Protein 1AQZ (pdb70)

Nearest PDB structures (foldseek):
  1aqz-assembly1_A  TM=1.007E+00  e=3.653E-31  Aspergillus restrictus
  1aqz-assembly2_B  TM=9.969E-01  e=8.880E-29  Aspergillus restrictus
  1jbt-assembly1_A  TM=9.864E-01  e=5.968E-27  Aspergillus restrictus
  1de3-assembly1_A  TM=9.381E-01  e=2.825E-20  Aspergillus giganteus
  1r4y-assembly1_A  TM=9.048E-01  e=8.987E-17  Aspergillus giganteus

Structure (mmCIF, N/CA/C/O backbone):
data_1AQZ
#
_entry.id   1AQZ
#
_cell.length_a   50.240
_cell.length_b   82.160
_cell.length_c   38.040
_cell.angle_alpha   90.00
_cell.angle_beta   100.50
_cell.angle_gamma   90.00
#
_symmetry.space_group_name_H-M   'P 1 21 1'
#
loop_
_entity.id
_entity.type
_entity.pdbx_description
1 polymer RESTRICTOCIN
2 non-polymer 'PHOSPHATE ION'
3 water water
#
loop_
_atom_site.group_PDB
_atom_site.id
_atom_site.type_symbol
_atom_site.label_atom_id
_atom_site.label_alt_id
_atom_site.label_comp_id
_atom_site.label_asym_id
_atom_site.label_entity_id
_atom_site.label_seq_id
_atom_site.pdbx_PDB_ins_code
_atom_site.Cartn_x
_atom_site.Cartn_y
_atom_site.Cartn_z
_atom_site.occupancy
_atom_site.B_iso_or_equiv
_atom_site.auth_seq_id
_atom_site.auth_comp_id
_atom_site.auth_asym_id
_atom_site.auth_atom_id
_atom_site.pdbx_PDB_model_num
ATOM 1 N N . ALA A 1 1 ? 22.172 58.954 16.186 1.00 24.39 1 ALA A N 1
ATOM 2 C CA . ALA A 1 1 ? 23.427 58.986 16.989 1.00 24.73 1 ALA A CA 1
ATOM 3 C C . ALA A 1 1 ? 23.915 60.418 16.973 1.00 25.23 1 ALA A C 1
ATOM 4 O O . ALA A 1 1 ? 24.002 61.050 15.921 1.00 27.36 1 ALA A O 1
ATOM 6 N N . THR A 1 2 ? 24.198 60.918 18.155 1.00 24.95 2 THR A N 1
ATOM 7 C CA . THR A 1 2 ? 24.699 62.244 18.316 1.00 23.05 2 THR A CA 1
ATOM 8 C C . THR A 1 2 ? 26.153 62.145 18.743 1.00 19.54 2 THR A C 1
ATOM 9 O O . THR A 1 2 ? 26.506 61.362 19.632 1.00 17.65 2 THR A O 1
ATOM 13 N N . TRP A 1 3 ? 26.997 62.887 18.036 1.00 16.55 3 TRP A N 1
ATOM 14 C CA . TRP A 1 3 ? 28.423 62.959 18.358 1.00 15.16 3 TRP A CA 1
ATOM 15 C C . TRP A 1 3 ? 28.714 64.269 19.079 1.00 15.03 3 TRP A C 1
ATOM 16 O O . TRP A 1 3 ? 28.113 65.277 18.775 1.00 11.02 3 TRP A O 1
ATOM 27 N N . THR A 1 4 ? 29.573 64.237 20.088 1.00 10.22 4 THR A N 1
ATOM 28 C CA . THR A 1 4 ? 29.913 65.444 20.811 1.00 14.05 4 THR A CA 1
ATOM 29 C C . THR A 1 4 ? 31.380 65.710 20.614 1.00 13.39 4 THR A C 1
ATOM 30 O O . THR A 1 4 ? 32.184 64.832 20.814 1.00 15.41 4 THR A O 1
ATOM 34 N N . CYS A 1 5 ? 31.713 66.938 20.260 1.00 13.95 5 CYS A N 1
ATOM 35 C CA . CYS A 1 5 ? 33.093 67.343 19.998 1.00 16.66 5 CYS A CA 1
ATOM 36 C C . CYS A 1 5 ? 33.371 68.474 20.940 1.00 17.55 5 CYS A C 1
ATOM 37 O O . CYS A 1 5 ? 32.443 69.205 21.310 1.00 20.01 5 CYS A O 1
ATOM 40 N N . ILE A 1 6 ? 34.622 68.642 21.333 1.00 17.28 6 ILE A N 1
ATOM 41 C CA . ILE A 1 6 ? 34.989 69.766 22.194 1.00 19.18 6 ILE A CA 1
ATOM 42 C C . ILE A 1 6 ? 36.020 70.542 21.389 1.00 18.19 6 ILE A C 1
ATOM 43 O O . ILE A 1 6 ? 36.948 69.962 20.853 1.00 19.05 6 ILE A O 1
ATOM 48 N N . ASN A 1 7 ? 35.834 71.838 21.245 1.00 16.98 7 ASN A N 1
ATOM 49 C CA . ASN A 1 7 ? 36.751 72.621 20.458 1.00 18.07 7 ASN A CA 1
ATOM 50 C C . ASN A 1 7 ? 37.020 73.900 21.231 1.00 20.58 7 ASN A C 1
ATOM 51 O O . ASN A 1 7 ? 36.089 74.531 21.752 1.00 16.02 7 ASN A O 1
ATOM 56 N N . GLN A 1 8 ? 38.288 74.304 21.256 1.00 24.15 8 GLN A N 1
ATOM 57 C CA . GLN A 1 8 ? 38.655 75.542 21.934 1.00 28.42 8 GLN A CA 1
ATOM 58 C C . GLN A 1 8 ? 38.574 76.673 20.972 1.00 31.16 8 GLN A C 1
ATOM 59 O O . GLN A 1 8 ? 39.035 76.550 19.835 1.00 29.24 8 GLN A O 1
ATOM 65 N N . GLN A 1 9 ? 38.037 77.788 21.433 1.00 36.13 9 GLN A N 1
ATOM 66 C CA . GLN A 1 9 ? 37.896 78.976 20.611 1.00 44.85 9 GLN A CA 1
ATOM 67 C C . GLN A 1 9 ? 38.397 80.229 21.344 1.00 51.38 9 GLN A C 1
ATOM 68 O O . GLN A 1 9 ? 38.521 80.224 22.574 1.00 51.01 9 GLN A O 1
ATOM 74 N N . LEU A 1 10 ? 38.764 81.260 20.587 1.00 59.96 10 LEU A N 1
ATOM 75 C CA . LEU A 1 10 ? 39.262 82.501 21.176 1.00 68.62 10 LEU A CA 1
ATOM 76 C C . LEU A 1 10 ? 38.119 83.367 21.697 1.00 70.97 10 LEU A C 1
ATOM 77 O O . LEU A 1 10 ? 38.288 83.951 22.785 1.00 74.26 10 LEU A O 1
ATOM 82 N N . GLU A 1 18 ? 38.859 79.238 25.137 1.00 43.87 18 GLU A N 1
ATOM 83 C CA . GLU A 1 18 ? 37.755 78.594 25.909 1.00 47.64 18 GLU A CA 1
ATOM 84 C C . GLU A 1 18 ? 37.129 77.386 25.223 1.00 45.09 18 GLU A C 1
ATOM 85 O O . GLU A 1 18 ? 36.863 77.421 24.022 1.00 43.94 18 GLU A O 1
ATOM 91 N N . ASP A 1 19 ? 36.885 76.333 26.000 1.00 43.02 19 ASP A N 1
ATOM 92 C CA . ASP A 1 19 ? 36.275 75.114 25.487 1.00 40.28 19 ASP A CA 1
ATOM 93 C C . ASP A 1 19 ? 34.803 75.217 25.098 1.00 38.45 19 ASP A C 1
ATOM 94 O O . ASP A 1 19 ? 33.948 75.608 25.901 1.00 37.89 19 ASP A O 1
ATOM 99 N N . LYS A 1 20 ? 34.522 74.797 23.873 1.00 32.97 20 LYS A N 1
ATOM 100 C CA . LYS A 1 20 ? 33.203 74.832 23.297 1.00 31.14 20 LYS A CA 1
ATOM 101 C C . LYS A 1 20 ? 32.712 73.393 23.028 1.00 27.13 20 LYS A C 1
ATOM 102 O O . LYS A 1 20 ? 33.469 72.563 22.537 1.00 27.70 20 LYS A O 1
ATOM 108 N N . ARG A 1 21 ? 31.480 73.073 23.409 1.00 23.94 21 ARG A N 1
ATOM 109 C CA . ARG A 1 21 ? 30.923 71.727 23.183 1.00 21.46 21 ARG A CA 1
ATOM 110 C C . ARG A 1 21 ? 30.014 71.755 21.959 1.00 19.62 21 ARG A C 1
ATOM 111 O O . ARG A 1 21 ? 29.070 72.523 21.923 1.00 16.97 21 ARG A O 1
ATOM 119 N N . LEU A 1 22 ? 30.237 70.863 21.001 1.00 15.45 22 LEU A N 1
ATOM 120 C CA . LEU A 1 22 ? 29.460 70.911 19.782 1.00 14.34 22 LEU A CA 1
ATOM 121 C C . LEU A 1 22 ? 28.865 69.545 19.509 1.00 14.64 22 LEU A C 1
ATOM 122 O O . LEU A 1 22 ? 29.534 68.549 19.727 1.00 17.40 22 LEU A O 1
ATOM 127 N N . LEU A 1 23 ? 27.580 69.522 19.147 1.00 14.16 23 LEU A N 1
ATOM 128 C CA . LEU A 1 23 ? 26.846 68.293 18.833 1.00 14.21 23 LEU A CA 1
ATOM 129 C C . LEU A 1 23 ? 26.515 68.191 17.361 1.00 14.98 23 LEU A C 1
ATOM 130 O O . LEU A 1 23 ? 25.982 69.139 16.753 1.00 15.20 23 LEU A O 1
ATOM 135 N N . TYR A 1 24 ? 26.683 66.96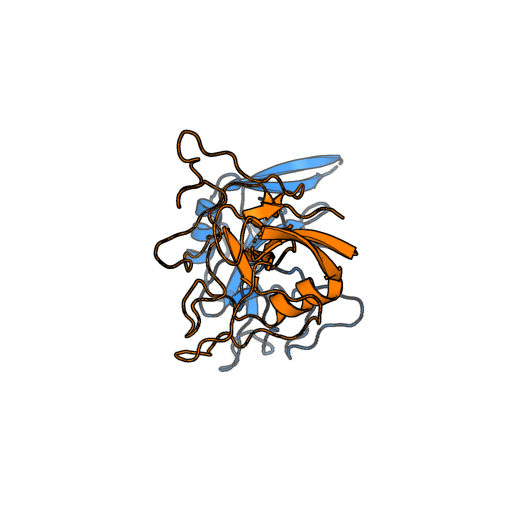7 16.860 1.00 14.91 24 TYR A N 1
ATOM 136 C CA . TYR A 1 24 ? 26.463 66.583 15.453 1.00 13.54 24 TYR A CA 1
ATOM 137 C C . TYR A 1 24 ? 25.613 65.352 15.343 1.00 14.53 24 TYR A C 1
ATOM 138 O O . TYR A 1 24 ? 25.739 64.406 16.133 1.00 15.37 24 TYR A O 1
ATOM 147 N N . SER A 1 25 ? 24.716 65.368 14.365 1.00 12.44 25 SER A N 1
ATOM 148 C CA . SER A 1 25 ? 23.846 64.240 14.081 1.00 12.74 25 SER A CA 1
ATOM 149 C C . SER A 1 25 ? 24.599 63.374 13.113 1.00 12.23 25 SER A C 1
ATOM 150 O O . SER A 1 25 ? 25.051 63.836 12.063 1.00 11.89 25 SER A O 1
ATOM 153 N N . GLN A 1 26 ? 24.664 62.086 13.409 1.00 13.07 26 GLN A N 1
ATOM 154 C CA . GLN A 1 26 ? 25.417 61.199 12.537 1.00 12.82 26 GLN A CA 1
ATOM 155 C C . GLN A 1 26 ? 24.797 61.113 11.156 1.00 12.78 26 GLN A C 1
ATOM 156 O O . GLN A 1 26 ? 25.509 61.118 10.148 1.00 14.05 26 GLN A O 1
ATOM 162 N N . ALA A 1 27 ? 23.471 61.153 11.091 1.00 12.39 27 ALA A N 1
ATOM 163 C CA . ALA A 1 27 ? 22.778 61.101 9.813 1.00 14.10 27 ALA A CA 1
ATOM 164 C C . ALA A 1 27 ? 23.085 62.293 8.887 1.00 11.24 27 ALA A C 1
ATOM 165 O O . ALA A 1 27 ? 23.232 62.122 7.671 1.00 13.24 27 ALA A O 1
ATOM 167 N N . LYS A 1 28 ? 23.170 63.496 9.451 1.00 12.18 28 LYS A N 1
ATOM 168 C CA . LYS A 1 28 ? 23.458 64.684 8.659 1.00 11.99 28 LYS A CA 1
ATOM 169 C C . LYS A 1 28 ? 24.883 64.621 8.064 1.00 11.99 28 LYS A C 1
ATOM 170 O O . LYS A 1 28 ? 25.145 64.986 6.894 1.00 12.59 28 LYS A O 1
ATOM 176 N N . ALA A 1 29 ? 25.820 64.178 8.888 1.00 10.38 29 ALA A N 1
ATOM 177 C CA . ALA A 1 29 ? 27.212 64.026 8.481 1.00 10.11 29 ALA A CA 1
ATOM 178 C C . ALA A 1 29 ? 27.345 62.929 7.407 1.00 9.08 29 ALA A C 1
ATOM 179 O O . ALA A 1 29 ? 28.053 63.091 6.434 1.00 9.99 29 ALA A O 1
ATOM 181 N N . GLU A 1 30 ? 26.659 61.816 7.551 1.00 13.25 30 GLU A N 1
ATOM 182 C CA . GLU A 1 30 ? 26.788 60.777 6.545 1.00 13.85 30 GLU A CA 1
ATOM 183 C C . GLU A 1 30 ? 26.260 61.302 5.249 1.00 15.30 30 GLU A C 1
ATOM 184 O O . GLU A 1 30 ? 26.796 61.016 4.187 1.00 12.91 30 GLU A O 1
ATOM 190 N N . SER A 1 31 ? 25.202 62.100 5.339 1.00 13.31 31 SER A N 1
ATOM 191 C CA . SER A 1 31 ? 24.602 62.713 4.148 1.00 13.48 31 SER A CA 1
ATOM 192 C C . SER A 1 31 ? 25.569 63.733 3.481 1.00 10.69 31 SER A C 1
ATOM 193 O O . SER A 1 31 ? 25.659 63.850 2.235 1.00 13.87 31 SER A O 1
ATOM 196 N N . ASN A 1 32 ? 26.317 64.477 4.282 1.00 9.64 32 ASN A N 1
ATOM 197 C CA . ASN A 1 32 ? 27.273 65.388 3.710 1.00 10.11 32 ASN A CA 1
ATOM 198 C C . ASN A 1 32 ? 28.361 64.629 2.856 1.00 11.73 32 ASN A C 1
ATOM 199 O O . ASN A 1 32 ? 28.718 65.054 1.752 1.00 10.30 32 ASN A O 1
ATOM 204 N N . SER A 1 33 ? 28.942 63.569 3.414 1.00 12.39 33 SER A N 1
ATOM 205 C CA . SER A 1 33 ? 29.976 62.835 2.696 1.00 16.29 33 SER A CA 1
ATOM 206 C C . SER A 1 33 ? 29.451 62.217 1.383 1.00 20.86 33 SER A C 1
ATOM 207 O O . SER A 1 33 ? 30.165 62.172 0.406 1.00 21.45 33 SER A O 1
ATOM 210 N N . HIS A 1 34 ? 28.198 61.782 1.365 1.00 26.52 34 HIS A N 1
ATOM 211 C CA . HIS A 1 34 ? 27.592 61.222 0.169 1.00 34.26 34 HIS A CA 1
ATOM 212 C C . HIS A 1 34 ? 27.432 62.283 -0.885 1.00 38.51 34 HIS A C 1
ATOM 213 O O . HIS A 1 34 ? 27.521 61.997 -2.073 1.00 40.61 34 HIS A O 1
ATOM 220 N N . HIS A 1 35 ? 27.179 63.510 -0.457 1.00 43.68 35 HIS A N 1
ATOM 221 C CA . HIS A 1 35 ? 27.002 64.585 -1.401 1.00 47.80 35 HIS A CA 1
ATOM 222 C C . HIS A 1 35 ? 28.343 65.153 -1.886 1.00 41.78 35 HIS A C 1
ATOM 223 O O . HIS A 1 35 ? 28.387 65.827 -2.925 1.00 35.87 35 HIS A O 1
ATOM 230 N N . ALA A 1 36 ? 29.422 64.850 -1.152 1.00 35.35 36 ALA A N 1
ATOM 231 C CA . ALA A 1 36 ? 30.782 65.319 -1.465 1.00 32.05 36 ALA A CA 1
ATOM 232 C C . ALA A 1 36 ? 31.425 64.616 -2.668 1.00 28.22 36 ALA A C 1
ATOM 233 O O . ALA A 1 36 ? 31.103 63.493 -2.956 1.00 26.07 36 ALA A O 1
ATOM 235 N N . PRO A 1 37 ? 32.212 65.329 -3.479 1.00 27.66 37 PRO A N 1
ATOM 236 C CA . PRO A 1 37 ? 32.825 64.592 -4.606 1.00 26.26 37 PRO A CA 1
ATOM 237 C C . PRO A 1 37 ? 33.957 63.632 -4.156 1.00 26.01 37 PRO A C 1
ATOM 238 O O . PRO A 1 37 ? 34.442 63.719 -3.017 1.00 25.71 37 PRO A O 1
ATOM 242 N N . LEU A 1 38 ? 34.256 62.605 -4.962 1.00 24.81 38 LEU A N 1
ATOM 243 C CA . LEU A 1 38 ? 35.322 61.651 -4.615 1.00 26.59 38 LEU A CA 1
ATOM 244 C C . LEU A 1 38 ? 36.579 62.201 -5.247 1.00 29.00 38 LEU A C 1
ATOM 245 O O . LEU A 1 38 ? 36.996 61.759 -6.329 1.00 33.96 38 LEU A O 1
ATOM 250 N N . SER A 1 39 ? 37.220 63.139 -4.577 1.00 27.10 39 SER A N 1
ATOM 251 C CA . SER A 1 39 ? 38.360 63.785 -5.171 1.00 24.72 39 SER A CA 1
ATOM 252 C C . SER A 1 39 ? 39.275 64.159 -4.070 1.00 22.13 39 SER A C 1
ATOM 253 O O . SER A 1 39 ? 38.838 64.444 -2.946 1.00 18.70 39 SER A O 1
ATOM 256 N N . ASP A 1 40 ? 40.559 64.092 -4.385 1.00 20.19 40 ASP A N 1
ATOM 257 C CA . ASP A 1 40 ? 41.545 64.483 -3.426 1.00 18.44 40 ASP A CA 1
ATOM 258 C C . ASP A 1 40 ? 41.980 65.912 -3.674 1.00 19.47 40 ASP A C 1
ATOM 259 O O . ASP A 1 40 ? 42.967 66.174 -4.369 1.00 20.82 40 ASP A O 1
ATOM 264 N N . GLY A 1 41 ? 41.203 66.829 -3.121 1.00 16.53 41 GLY A N 1
ATOM 265 C CA . GLY A 1 41 ? 41.497 68.223 -3.208 1.00 16.68 41 GLY A CA 1
ATOM 266 C C . GLY A 1 41 ? 41.510 68.883 -4.536 1.00 19.66 41 GLY A C 1
ATOM 267 O O . GLY A 1 41 ? 42.142 69.931 -4.634 1.00 25.03 41 GLY A O 1
ATOM 268 N N . LYS A 1 42 ? 40.817 68.374 -5.549 1.00 18.46 42 LYS A N 1
ATOM 269 C CA . LYS A 1 42 ? 40.873 69.078 -6.845 1.00 21.19 42 LYS A CA 1
ATOM 270 C C . LYS A 1 42 ? 39.577 69.903 -6.998 1.00 20.68 42 LYS A C 1
ATOM 271 O O . LYS A 1 42 ? 38.721 69.642 -7.873 1.00 23.21 42 LYS A O 1
ATOM 277 N N . THR A 1 43 ? 39.442 70.861 -6.078 1.00 20.14 43 THR A N 1
ATOM 278 C CA . THR A 1 43 ? 38.256 71.710 -5.922 1.00 17.52 43 THR A CA 1
ATOM 279 C C . THR A 1 43 ? 38.715 73.068 -5.452 1.00 17.96 43 THR A C 1
ATOM 280 O O . THR A 1 43 ? 39.844 73.229 -4.977 1.00 18.39 43 THR A O 1
ATOM 284 N N . GLY A 1 44 ? 37.812 74.039 -5.560 1.00 17.11 44 GLY A N 1
ATOM 285 C CA . GLY A 1 44 ? 38.132 75.392 -5.170 1.00 16.08 44 GLY A CA 1
ATOM 286 C C . GLY A 1 44 ? 38.553 75.597 -3.746 1.00 16.81 44 GLY A C 1
ATOM 287 O O . GLY A 1 44 ? 39.513 76.308 -3.526 1.00 17.29 44 GLY A O 1
ATOM 288 N N . SER A 1 45 ? 37.881 74.931 -2.811 1.00 14.38 45 SER A N 1
ATOM 289 C CA . SER A 1 45 ? 38.158 75.063 -1.394 1.00 14.10 45 SER A CA 1
ATOM 290 C C . SER A 1 45 ? 39.283 74.175 -0.841 1.00 14.75 45 SER A C 1
ATOM 291 O O . SER A 1 45 ? 39.716 74.366 0.298 1.00 18.60 45 SER A O 1
ATOM 294 N N . SER A 1 46 ? 39.699 73.174 -1.613 1.00 14.01 46 SER A N 1
ATOM 295 C CA . SER A 1 46 ? 40.697 72.166 -1.224 1.00 13.97 46 SER A CA 1
ATOM 296 C C . SER A 1 46 ? 40.038 70.977 -0.509 1.00 9.37 46 SER A C 1
ATOM 297 O O . SER A 1 46 ? 40.730 70.036 -0.087 1.00 9.61 46 SER A O 1
ATOM 300 N N . TYR A 1 47 ? 38.718 71.043 -0.303 1.00 6.57 47 TYR A N 1
ATOM 301 C CA . TYR A 1 47 ? 37.970 69.959 0.311 1.00 7.08 47 TYR A CA 1
ATOM 302 C C . TYR A 1 47 ? 37.115 69.244 -0.760 1.00 7.42 47 TYR A C 1
ATOM 303 O O . TYR A 1 47 ? 36.668 69.892 -1.709 1.00 10.38 47 TYR A O 1
ATOM 312 N N . PRO A 1 48 ? 36.943 67.899 -0.678 1.00 10.57 48 PRO A N 1
ATOM 313 C CA . PRO A 1 48 ? 37.529 67.054 0.372 1.00 10.02 48 PRO A CA 1
ATOM 314 C C . PRO A 1 48 ? 39.000 66.811 0.057 1.00 10.60 48 PRO A C 1
ATOM 315 O O . PRO A 1 48 ? 39.461 67.134 -1.046 1.00 13.12 48 PRO A O 1
ATOM 319 N N . HIS A 1 49 ? 39.742 66.308 1.030 1.00 11.14 49 HIS A N 1
ATOM 320 C CA . HIS A 1 49 ? 41.116 65.982 0.789 1.00 10.70 49 HIS A CA 1
ATOM 321 C C . HIS A 1 49 ? 41.533 64.819 1.678 1.00 8.22 49 HIS A C 1
ATOM 322 O O . HIS A 1 49 ? 40.848 64.443 2.638 1.00 6.97 49 HIS A O 1
ATOM 329 N N . TRP A 1 50 ? 42.627 64.186 1.264 1.00 10.13 50 TRP A N 1
A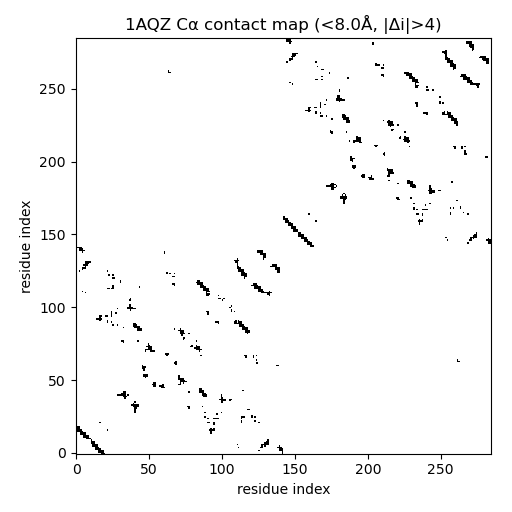TOM 330 C CA . TRP A 1 50 ? 43.216 63.085 1.990 1.00 9.75 50 TRP A CA 1
ATOM 331 C C . TRP A 1 50 ? 43.427 63.423 3.463 1.00 9.90 50 TRP A C 1
ATOM 332 O O . TRP A 1 50 ? 43.926 64.491 3.811 1.00 9.53 50 TRP A O 1
ATOM 343 N N . PHE A 1 51 ? 43.036 62.493 4.325 1.00 8.26 51 PHE A N 1
ATOM 344 C CA . PHE A 1 51 ? 43.207 62.623 5.759 1.00 7.19 51 PHE A CA 1
ATOM 345 C C . PHE A 1 51 ? 44.251 61.555 5.950 1.00 9.37 51 PHE A C 1
ATOM 346 O O . PHE A 1 51 ? 43.922 60.347 5.833 1.00 8.42 51 PHE A O 1
ATOM 354 N N . THR A 1 52 ? 45.492 61.967 6.286 1.00 8.24 52 THR A N 1
ATOM 355 C CA . THR A 1 52 ? 46.576 60.990 6.437 1.00 10.87 52 THR A CA 1
ATOM 356 C C . THR A 1 52 ? 46.488 60.010 7.580 1.00 11.39 52 THR A C 1
ATOM 357 O O . THR A 1 52 ? 46.962 58.894 7.424 1.00 10.84 52 THR A O 1
ATOM 361 N N . ASN A 1 53 ? 45.937 60.449 8.717 1.00 9.22 53 ASN A N 1
ATOM 362 C CA . ASN A 1 53 ? 45.776 59.653 9.926 1.00 12.94 53 ASN A CA 1
ATOM 363 C C . ASN A 1 53 ? 47.154 59.178 10.403 1.00 13.53 53 ASN A C 1
ATOM 364 O O . ASN A 1 53 ? 47.271 58.130 11.014 1.00 14.19 53 ASN A O 1
ATOM 369 N N . GLY A 1 54 ? 48.193 59.933 10.068 1.00 13.87 54 GLY A N 1
ATOM 370 C CA . GLY A 1 54 ? 49.531 59.573 10.479 1.00 13.82 54 GLY A CA 1
ATOM 371 C C . GLY A 1 54 ? 50.331 58.672 9.546 1.00 18.14 54 GLY A C 1
ATOM 372 O O . GLY A 1 54 ? 51.434 58.298 9.919 1.00 19.01 54 GLY A O 1
ATOM 373 N N . TYR A 1 55 ? 49.829 58.338 8.340 1.00 15.15 55 TYR A N 1
ATOM 374 C CA . TYR A 1 55 ? 50.560 57.465 7.430 1.00 12.63 55 TYR A CA 1
ATOM 375 C C . TYR A 1 55 ? 51.083 58.246 6.255 1.00 16.65 55 TYR A C 1
ATOM 376 O O . TYR A 1 55 ? 50.600 59.369 6.001 1.00 15.59 55 TYR A O 1
ATOM 385 N N . ASP A 1 56 ? 52.055 57.655 5.538 1.00 16.63 56 ASP A N 1
ATOM 386 C CA . ASP A 1 56 ? 52.523 58.217 4.262 1.00 13.96 56 ASP A CA 1
ATOM 387 C C . ASP A 1 56 ? 51.722 57.546 3.122 1.00 14.91 56 ASP A C 1
ATOM 388 O O . ASP A 1 56 ? 50.949 56.626 3.379 1.00 15.76 56 ASP A O 1
ATOM 393 N N . GLY A 1 57 ? 51.908 57.954 1.877 1.00 14.34 57 GLY A N 1
ATOM 394 C CA . GLY A 1 57 ? 51.161 57.390 0.757 1.00 14.61 57 GLY A CA 1
ATOM 395 C C . GLY A 1 57 ? 51.427 55.946 0.422 1.00 18.50 57 GLY A C 1
ATOM 396 O O . GLY A 1 57 ? 50.769 55.362 -0.407 1.00 18.91 57 GLY A O 1
ATOM 397 N N . ASN A 1 58 ? 52.415 55.368 1.074 1.00 21.42 58 ASN A N 1
ATOM 398 C CA . ASN A 1 58 ? 52.770 53.980 0.860 1.00 23.35 58 ASN A CA 1
ATOM 399 C C . ASN A 1 58 ? 52.229 53.112 1.971 1.00 22.00 58 ASN A C 1
ATOM 400 O O . ASN A 1 58 ? 52.537 51.931 2.015 1.00 24.62 58 ASN A O 1
ATOM 405 N N . GLY A 1 59 ? 51.504 53.681 2.920 1.00 19.45 59 GLY A N 1
ATOM 406 C CA . GLY A 1 59 ? 50.980 52.812 3.960 1.00 18.56 59 GLY A CA 1
ATOM 407 C C . GLY A 1 59 ? 51.850 52.578 5.179 1.00 18.05 59 GLY A C 1
ATOM 408 O O . GLY A 1 59 ? 51.520 51.751 6.016 1.00 18.65 59 GLY A O 1
ATOM 409 N N . LYS A 1 60 ? 52.926 53.324 5.294 1.00 17.44 60 LYS A N 1
ATOM 410 C CA . LYS A 1 60 ? 53.827 53.238 6.419 1.00 18.42 60 LYS A CA 1
ATOM 411 C C . LYS A 1 60 ? 53.460 54.306 7.432 1.00 17.93 60 LYS A C 1
ATOM 412 O O . LYS A 1 60 ? 53.236 55.463 7.071 1.00 17.77 60 LYS A O 1
ATOM 418 N N . LEU A 1 61 ? 53.374 53.901 8.689 1.00 15.80 61 LEU A N 1
ATOM 419 C CA . LEU A 1 61 ? 53.052 54.768 9.818 1.00 18.72 61 LEU A CA 1
ATOM 420 C C . LEU A 1 61 ? 54.278 55.677 10.061 1.00 19.94 61 LEU A C 1
ATOM 421 O O . LEU A 1 61 ? 55.385 55.193 10.098 1.00 22.24 61 LEU A O 1
ATOM 426 N N . ILE A 1 62 ? 54.099 56.993 10.109 1.00 17.45 62 ILE A N 1
ATOM 427 C CA . ILE A 1 62 ? 55.226 57.912 10.303 1.00 17.45 62 ILE A CA 1
ATOM 428 C C . ILE A 1 62 ? 55.628 57.764 11.760 1.00 15.57 62 ILE A C 1
ATOM 429 O O . ILE A 1 62 ? 54.773 57.587 12.611 1.00 15.72 62 ILE A O 1
ATOM 434 N N . LYS A 1 63 ? 56.929 57.817 12.050 1.00 16.84 63 LYS A N 1
ATOM 435 C CA . LYS A 1 63 ? 57.458 57.704 13.429 1.00 19.07 63 LYS A CA 1
ATOM 436 C C . LYS A 1 63 ? 56.987 58.807 14.360 1.00 17.03 63 LYS A C 1
ATOM 437 O O . LYS A 1 63 ? 57.150 59.980 14.036 1.00 18.47 63 LYS A O 1
ATOM 443 N N . GLY A 1 64 ? 56.439 58.419 15.515 1.00 14.89 64 GLY A N 1
ATOM 444 C CA . GLY A 1 64 ? 55.965 59.366 16.505 1.00 14.70 64 GLY A CA 1
ATOM 445 C C . GLY A 1 64 ? 54.487 59.701 16.362 1.00 15.21 64 GLY A C 1
ATOM 446 O O . GLY A 1 64 ? 53.870 60.293 17.270 1.00 19.36 64 GLY A O 1
ATOM 447 N N . ARG A 1 65 ? 53.896 59.329 15.233 1.00 15.57 65 ARG A N 1
ATOM 448 C CA . ARG A 1 65 ? 52.496 59.609 14.992 1.00 17.94 65 ARG A CA 1
ATOM 449 C C . ARG A 1 65 ? 51.607 58.463 15.420 1.00 21.96 65 ARG A C 1
ATOM 450 O O . ARG A 1 65 ? 51.998 57.285 15.364 1.00 20.40 65 ARG A O 1
ATOM 458 N N . THR A 1 66 ? 50.401 58.817 15.855 1.00 22.76 66 THR A N 1
ATOM 459 C CA . THR A 1 66 ? 49.428 57.824 16.342 1.00 25.43 66 THR A CA 1
ATOM 460 C C . THR A 1 66 ? 48.082 57.892 15.590 1.00 20.49 66 THR A C 1
ATOM 461 O O . THR A 1 66 ? 47.369 58.896 15.640 1.00 22.83 66 THR A O 1
ATOM 465 N N . PRO A 1 67 ? 47.749 56.825 14.863 1.00 17.13 67 PRO A N 1
ATOM 466 C CA . PRO A 1 67 ? 46.482 56.856 14.142 1.00 16.25 67 PRO A CA 1
ATOM 467 C C . PRO A 1 67 ? 45.236 56.821 15.055 1.00 17.78 67 PRO A C 1
ATOM 468 O O . PRO A 1 67 ? 45.243 56.281 16.192 1.00 17.21 67 PRO A O 1
ATOM 472 N N . ILE A 1 68 ? 44.169 57.426 14.556 1.00 18.52 68 ILE A N 1
ATOM 473 C CA . ILE A 1 68 ? 42.889 57.389 15.245 1.00 20.87 68 ILE A CA 1
ATOM 474 C C . ILE A 1 68 ? 42.324 56.021 14.877 1.00 21.05 68 ILE A C 1
ATOM 475 O O . ILE A 1 68 ? 42.405 55.604 13.732 1.00 17.68 68 ILE A O 1
ATOM 480 N N . LYS A 1 69 ? 41.800 55.300 15.849 1.00 23.23 69 LYS A N 1
ATOM 481 C CA . LYS A 1 69 ? 41.210 54.009 15.578 1.00 26.45 69 LYS A CA 1
ATOM 482 C C . LYS A 1 69 ? 39.695 54.247 15.459 1.00 22.72 69 LYS A C 1
ATOM 483 O O . LYS A 1 69 ? 39.101 54.785 16.374 1.00 23.55 69 LYS A O 1
ATOM 489 N N . PHE A 1 70 ? 39.088 53.869 14.336 1.00 20.13 70 PHE A N 1
ATOM 490 C CA . PHE A 1 70 ? 37.657 54.043 14.118 1.00 19.18 70 PHE A CA 1
ATOM 491 C C . PHE A 1 70 ? 36.831 52.825 14.487 1.00 20.34 70 PHE A C 1
ATOM 492 O O . PHE A 1 70 ? 35.714 52.975 14.922 1.00 22.81 70 PHE A O 1
ATOM 500 N N . GLY A 1 71 ? 37.375 51.627 14.346 1.00 21.72 71 GLY A N 1
ATOM 501 C CA . GLY A 1 71 ? 36.631 50.418 14.687 1.00 21.57 71 GLY A CA 1
ATOM 502 C C . GLY A 1 71 ? 35.957 49.764 13.497 1.00 22.67 71 GLY A C 1
ATOM 503 O O . GLY A 1 71 ? 35.069 48.932 13.669 1.00 25.24 71 GLY A O 1
ATOM 504 N N . LYS A 1 72 ? 36.307 50.208 12.294 1.00 21.39 72 LYS A N 1
ATOM 505 C CA . LYS A 1 72 ? 35.755 49.670 11.029 1.00 22.62 72 LYS A CA 1
ATOM 506 C C . LYS A 1 72 ? 36.970 49.272 10.226 1.00 23.50 72 LYS A C 1
ATOM 507 O O . LYS A 1 72 ? 37.886 50.075 10.053 1.00 21.52 72 LYS A O 1
ATOM 513 N N . ALA A 1 73 ? 37.020 48.020 9.795 1.00 25.22 73 ALA A N 1
ATOM 514 C CA . ALA A 1 73 ? 38.177 47.518 9.064 1.00 25.99 73 ALA A CA 1
ATOM 515 C C . ALA A 1 73 ? 38.473 48.387 7.846 1.00 25.80 73 ALA A C 1
ATOM 516 O O . ALA A 1 73 ? 39.630 48.605 7.514 1.00 25.45 73 ALA A O 1
ATOM 518 N N . ASP A 1 74 ? 37.417 48.901 7.222 1.00 24.19 74 ASP A N 1
ATOM 519 C CA . ASP A 1 74 ? 37.536 49.755 6.055 1.00 24.69 74 ASP A CA 1
ATOM 520 C C . ASP A 1 74 ? 38.279 51.035 6.345 1.00 22.74 74 ASP A C 1
ATOM 521 O O . ASP A 1 74 ? 38.994 51.533 5.476 1.00 23.70 74 ASP A O 1
ATOM 526 N N . CYS A 1 75 ? 38.136 51.540 7.576 1.00 20.05 75 CYS A N 1
ATOM 527 C CA . CYS A 1 75 ? 38.762 52.784 8.026 1.00 18.73 75 CYS A CA 1
ATOM 528 C C . CYS A 1 75 ? 40.125 52.627 8.672 1.00 18.02 75 CYS A C 1
ATOM 529 O O . CYS A 1 75 ? 40.946 53.530 8.621 1.00 18.95 75 CYS A O 1
ATOM 532 N N . ASP A 1 76 ? 40.356 51.493 9.300 1.00 17.59 76 ASP A N 1
ATOM 533 C CA . ASP A 1 76 ? 41.615 51.274 9.986 1.00 20.46 76 ASP A CA 1
ATOM 534 C C . ASP A 1 76 ? 42.771 50.672 9.168 1.00 20.38 76 ASP A C 1
ATOM 535 O O . ASP A 1 76 ? 43.901 50.610 9.611 1.00 21.77 76 ASP A O 1
ATOM 540 N N . ARG A 1 77 ? 42.494 50.318 7.939 1.00 19.26 77 ARG A N 1
ATOM 541 C CA . ARG A 1 77 ? 43.500 49.776 7.050 1.00 20.78 77 ARG A CA 1
ATOM 542 C C . ARG A 1 77 ? 44.475 50.873 6.610 1.00 17.65 77 ARG A C 1
ATOM 543 O O . ARG A 1 77 ? 44.053 51.991 6.334 1.00 18.89 77 ARG A O 1
ATOM 551 N N . PRO A 1 78 ? 45.788 50.580 6.539 1.00 18.49 78 PRO A N 1
ATOM 552 C CA . PRO A 1 78 ? 46.738 51.605 6.081 1.00 16.71 78 PRO A CA 1
ATOM 553 C C . PRO A 1 78 ? 46.398 51.981 4.641 1.00 14.39 78 PRO A C 1
ATOM 554 O O . PRO A 1 78 ? 46.042 51.148 3.839 1.00 16.63 78 PRO A O 1
ATOM 558 N N . PRO A 1 79 ? 46.592 53.246 4.272 1.00 13.61 79 PRO A N 1
ATOM 559 C CA . PRO A 1 79 ? 46.262 53.664 2.901 1.00 11.46 79 PRO A CA 1
ATOM 560 C C . PRO A 1 79 ? 47.265 53.419 1.798 1.00 11.22 79 PRO A C 1
ATOM 561 O O . PRO A 1 79 ? 48.422 53.114 2.046 1.00 14.04 79 PRO A O 1
ATOM 565 N N . LYS A 1 80 ? 46.815 53.640 0.580 1.00 11.45 80 LYS A N 1
ATOM 566 C CA . LYS A 1 80 ? 47.673 53.624 -0.608 1.00 16.32 80 LYS A CA 1
ATOM 567 C C . LYS A 1 80 ? 47.256 54.892 -1.306 1.00 16.75 80 LYS A C 1
ATOM 568 O O . LYS A 1 80 ? 46.134 55.002 -1.761 1.00 17.42 80 LYS A O 1
ATOM 574 N N . HIS A 1 81 ? 48.136 55.877 -1.312 1.00 18.93 81 HIS A N 1
ATOM 575 C CA . HIS A 1 81 ? 47.838 57.170 -1.888 1.00 20.71 81 HIS A CA 1
ATOM 576 C C . HIS A 1 81 ? 48.942 57.626 -2.819 1.00 23.77 81 HIS A C 1
ATOM 577 O O . HIS A 1 81 ? 50.039 57.959 -2.379 1.00 23.17 81 HIS A O 1
ATOM 584 N N . SER A 1 82 ? 48.636 57.626 -4.107 1.00 30.17 82 SER A N 1
ATOM 585 C CA . SER A 1 82 ? 49.557 58.097 -5.134 1.00 36.82 82 SER A CA 1
ATOM 586 C C . SER A 1 82 ? 49.520 59.626 -5.075 1.00 43.86 82 SER A C 1
ATOM 587 O O . SER A 1 82 ? 48.586 60.228 -4.532 1.00 43.48 82 SER A O 1
ATOM 590 N N . GLN A 1 83 ? 50.561 60.233 -5.615 1.00 51.57 83 GLN A N 1
ATOM 591 C CA . GLN A 1 83 ? 50.777 61.676 -5.637 1.00 57.79 83 GLN A CA 1
ATOM 592 C C . GLN A 1 83 ? 49.553 62.583 -5.833 1.00 54.79 83 GLN A C 1
ATOM 593 O O . GLN A 1 83 ? 49.469 63.669 -5.232 1.00 52.93 83 GLN A O 1
ATOM 599 N N . ASN A 1 84 ? 48.586 62.085 -6.598 1.00 49.97 84 ASN A N 1
ATOM 600 C CA . ASN A 1 84 ? 47.382 62.816 -6.976 1.00 45.95 84 ASN A CA 1
ATOM 601 C C . ASN A 1 84 ? 46.103 62.199 -6.445 1.00 39.81 84 ASN A C 1
ATOM 602 O O . ASN A 1 84 ? 45.021 62.644 -6.775 1.00 37.15 84 ASN A O 1
ATOM 607 N N . GLY A 1 85 ? 46.230 61.112 -5.700 1.00 34.60 85 GLY A N 1
ATOM 608 C CA . GLY A 1 85 ? 45.064 60.435 -5.158 1.00 28.82 85 GLY A CA 1
ATOM 609 C C . GLY A 1 85 ? 44.261 59.697 -6.210 1.00 25.80 85 GLY A C 1
ATOM 610 O O . GLY A 1 85 ? 43.125 59.344 -5.962 1.00 21.31 85 GLY A O 1
ATOM 611 N N . MET A 1 86 ? 44.874 59.443 -7.370 1.00 25.11 86 MET A N 1
ATOM 612 C CA . MET A 1 86 ? 44.213 58.765 -8.473 1.00 28.20 86 MET A CA 1
ATOM 613 C C . MET A 1 86 ? 44.910 57.525 -9.009 1.00 25.38 86 MET A C 1
ATOM 614 O O . MET A 1 86 ? 44.584 57.089 -10.086 1.00 27.46 86 MET A O 1
ATOM 619 N N . GLY A 1 87 ? 45.915 57.000 -8.339 1.00 25.65 87 GLY A N 1
ATOM 620 C CA . GLY A 1 87 ? 46.525 55.781 -8.867 1.00 23.36 87 GLY A CA 1
ATOM 621 C C . GLY A 1 87 ? 45.441 54.703 -8.948 1.00 24.44 87 GLY A C 1
ATOM 622 O O . GLY A 1 87 ? 44.458 54.722 -8.198 1.00 21.26 87 GLY A O 1
ATOM 623 N N . LYS A 1 88 ? 45.581 53.754 -9.862 1.00 24.10 88 LYS A N 1
ATOM 624 C CA . LYS A 1 88 ? 44.558 52.745 -10.000 1.00 23.43 88 LYS A CA 1
ATOM 625 C C . LYS A 1 88 ? 44.434 51.807 -8.770 1.00 21.55 88 LYS A C 1
ATOM 626 O O . LYS A 1 88 ? 43.412 51.155 -8.586 1.00 20.19 88 LYS A O 1
ATOM 632 N N . ASP A 1 89 ? 45.415 51.830 -7.880 1.00 19.90 89 ASP A N 1
ATOM 633 C CA . ASP A 1 89 ? 45.386 50.958 -6.711 1.00 20.20 89 ASP A CA 1
ATOM 634 C C . ASP A 1 89 ? 45.085 51.666 -5.388 1.00 18.83 89 ASP A C 1
ATOM 635 O O . ASP A 1 89 ? 45.016 51.052 -4.310 1.00 17.21 89 ASP A O 1
ATOM 640 N N . ASP A 1 90 ? 44.875 52.969 -5.486 1.00 17.40 90 ASP A N 1
ATOM 641 C CA . ASP A 1 90 ? 44.602 53.824 -4.333 1.00 16.20 90 ASP A CA 1
ATOM 642 C C . ASP A 1 90 ? 43.341 53.481 -3.508 1.00 14.35 90 ASP A C 1
ATOM 643 O O . ASP A 1 90 ? 42.327 53.081 -4.052 1.00 15.66 90 ASP A O 1
ATOM 648 N N . HIS A 1 91 ? 43.464 53.637 -2.194 1.00 14.41 91 HIS A N 1
ATOM 649 C CA . HIS A 1 91 ? 42.403 53.483 -1.202 1.00 12.31 91 HIS A CA 1
ATOM 650 C C . HIS A 1 91 ? 42.897 54.267 0.010 1.00 12.32 91 HIS A C 1
ATOM 651 O O . HIS A 1 91 ? 43.981 54.011 0.564 1.00 10.79 91 HIS A O 1
ATOM 658 N N . TYR A 1 92 ? 42.148 55.290 0.391 1.00 9.79 92 TYR A N 1
ATOM 659 C CA . TYR A 1 92 ? 42.582 56.130 1.506 1.00 10.46 92 TYR A CA 1
ATOM 660 C C . TYR A 1 92 ? 41.389 56.822 2.138 1.00 9.35 92 TYR A C 1
ATOM 661 O O . TYR A 1 92 ? 40.291 56.576 1.722 1.00 10.47 92 TYR A O 1
ATOM 670 N N . LEU A 1 93 ? 41.614 57.610 3.189 1.00 8.60 93 LEU A N 1
ATOM 671 C CA . LEU A 1 93 ? 40.550 58.353 3.874 1.00 7.60 93 LEU A CA 1
ATOM 672 C C . LEU A 1 93 ? 40.462 59.755 3.349 1.00 8.92 93 LEU A C 1
ATOM 673 O O . LEU A 1 93 ? 41.479 60.393 2.998 1.00 7.02 93 LEU A O 1
ATOM 678 N N . LEU A 1 94 ? 39.224 60.250 3.334 1.00 8.80 94 LEU A N 1
ATOM 679 C CA . LEU A 1 94 ? 38.925 61.610 2.954 1.00 8.03 94 LEU A CA 1
ATOM 680 C C . LEU A 1 94 ? 38.305 62.370 4.133 1.00 7.89 94 LEU A C 1
ATOM 681 O O . LEU A 1 94 ? 37.641 61.787 4.992 1.00 9.87 94 LEU A O 1
ATOM 686 N N . GLU A 1 95 ? 38.582 63.668 4.223 1.00 9.02 95 GLU A N 1
ATOM 687 C CA . GLU A 1 95 ? 37.951 64.461 5.281 1.00 7.23 95 GLU A CA 1
ATOM 688 C C . GLU A 1 95 ? 37.149 65.576 4.589 1.00 7.13 95 GLU A C 1
ATOM 689 O O . GLU A 1 95 ? 37.598 66.126 3.586 1.00 9.01 95 GLU A O 1
ATOM 695 N N . PHE A 1 96 ? 35.994 65.909 5.151 1.00 7.92 96 PHE A N 1
ATOM 696 C CA . PHE A 1 96 ? 35.131 66.949 4.610 1.00 5.02 96 PHE A CA 1
ATOM 697 C C . PHE A 1 96 ? 34.487 67.696 5.777 1.00 6.45 96 PHE A C 1
ATOM 698 O O . PHE A 1 96 ? 34.026 67.071 6.755 1.00 2.85 96 PHE A O 1
ATOM 706 N N . PRO A 1 97 ? 34.350 69.024 5.644 1.00 7.43 97 PRO A N 1
ATOM 707 C CA . PRO A 1 97 ? 33.751 69.805 6.728 1.00 7.85 97 PRO A CA 1
ATOM 708 C C . PRO A 1 97 ? 32.315 69.420 7.040 1.00 7.95 97 PRO A C 1
ATOM 709 O O . PRO A 1 97 ? 31.586 69.074 6.137 1.00 8.60 97 PRO A O 1
ATOM 713 N N . THR A 1 98 ? 31.951 69.374 8.313 1.00 9.10 98 THR A N 1
ATOM 714 C CA . THR A 1 98 ? 30.582 69.044 8.729 1.00 6.45 98 THR A CA 1
ATOM 715 C C . THR A 1 98 ? 30.222 70.019 9.879 1.00 8.89 98 THR A C 1
ATOM 716 O O . THR A 1 98 ? 31.114 70.510 10.578 1.00 11.86 98 THR A O 1
ATOM 720 N N . PHE A 1 99 ? 28.924 70.311 10.024 1.00 10.45 99 PHE A N 1
ATOM 721 C CA . PHE A 1 99 ? 28.418 71.336 10.969 1.00 7.74 99 PHE A CA 1
ATOM 722 C C . PHE A 1 99 ? 27.212 70.858 11.787 1.00 5.14 99 PHE A C 1
ATOM 723 O O . PHE A 1 99 ? 26.482 69.988 11.378 1.00 4.78 99 PHE A O 1
ATOM 731 N N . PRO A 1 100 ? 26.947 71.486 12.946 1.00 6.16 100 PRO A N 1
ATOM 732 C CA . PRO A 1 100 ? 25.805 71.098 13.785 1.00 9.11 100 PRO A CA 1
ATOM 733 C C . PRO A 1 100 ? 24.507 71.207 12.964 1.00 12.71 100 PRO A C 1
ATOM 734 O O . PRO A 1 100 ? 23.666 70.263 13.002 1.00 13.89 100 PRO A O 1
ATOM 738 N N . ASP A 1 101 ? 24.425 72.227 12.092 1.00 12.76 101 ASP A N 1
ATOM 739 C CA . ASP A 1 101 ? 23.228 72.367 11.263 1.00 11.51 101 ASP A CA 1
ATOM 740 C C . ASP A 1 101 ? 23.064 71.367 10.094 1.00 13.68 101 ASP A C 1
ATOM 741 O O . ASP A 1 101 ? 21.963 71.242 9.546 1.00 12.98 101 ASP A O 1
ATOM 746 N N . GLY A 1 102 ? 24.111 70.615 9.729 1.00 9.51 102 GLY A N 1
ATOM 747 C CA . GLY A 1 102 ? 23.942 69.666 8.632 1.00 8.58 102 GLY A CA 1
ATOM 748 C C . GLY A 1 102 ? 23.990 70.207 7.218 1.00 10.18 102 GLY A C 1
ATOM 749 O O . GLY A 1 102 ? 24.019 69.407 6.289 1.00 9.57 102 GLY A O 1
ATOM 750 N N . HIS A 1 103 ? 24.199 71.518 7.044 1.00 10.73 103 HIS A N 1
ATOM 751 C CA . HIS A 1 103 ? 24.288 72.073 5.699 1.00 11.03 103 HIS A CA 1
ATOM 752 C C . HIS A 1 103 ? 25.546 71.532 4.966 1.00 12.51 103 HIS A C 1
ATOM 753 O O . HIS A 1 103 ? 26.579 71.110 5.584 1.00 11.36 103 HIS A O 1
ATOM 760 N N . ASP A 1 104 ? 25.403 71.467 3.654 1.00 11.86 104 ASP A N 1
ATOM 761 C CA . ASP A 1 104 ? 26.467 70.979 2.782 1.00 14.76 104 ASP A CA 1
ATOM 762 C C . ASP A 1 104 ? 27.529 72.024 2.492 1.00 13.76 104 ASP A C 1
ATOM 763 O O . ASP A 1 104 ? 27.213 73.105 1.993 1.00 15.76 104 ASP A O 1
ATOM 768 N N . TYR A 1 105 ? 28.777 71.738 2.845 1.00 14.35 105 TYR A N 1
ATOM 769 C CA . TYR A 1 105 ? 29.876 72.665 2.604 1.00 9.75 105 TYR A CA 1
ATOM 770 C C . TYR A 1 105 ? 30.089 73.012 1.088 1.00 10.67 105 TYR A C 1
ATOM 771 O O . TYR A 1 105 ? 30.094 72.130 0.218 1.00 10.58 105 TYR A O 1
ATOM 780 N N . LYS A 1 106 ? 30.287 74.279 0.747 1.00 10.30 106 LYS A N 1
ATOM 781 C CA . LYS A 1 106 ? 30.475 74.660 -0.676 1.00 13.53 106 LYS A CA 1
ATOM 782 C C . LYS A 1 106 ? 31.917 74.358 -1.068 1.00 12.69 106 LYS A C 1
ATOM 783 O O . LYS A 1 106 ? 32.799 75.229 -0.951 1.00 15.74 106 LYS A O 1
ATOM 789 N N . PHE A 1 107 ? 32.167 73.132 -1.528 1.00 16.02 107 PHE A N 1
ATOM 790 C CA . PHE A 1 107 ? 33.518 72.672 -1.836 1.00 13.29 107 PHE A CA 1
ATOM 791 C C . PHE A 1 107 ? 34.210 73.375 -2.941 1.00 13.78 107 PHE A C 1
ATOM 792 O O . PHE A 1 107 ? 35.399 73.277 -3.019 1.00 16.81 107 PHE A O 1
ATOM 800 N N . ASP A 1 108 ? 33.493 74.069 -3.821 1.00 14.81 108 ASP A N 1
ATOM 801 C CA . ASP A 1 108 ? 34.176 74.804 -4.892 1.00 16.44 108 ASP A CA 1
ATOM 802 C C . ASP A 1 108 ? 34.315 76.290 -4.568 1.00 17.78 108 ASP A C 1
ATOM 803 O O . ASP A 1 108 ? 34.828 77.062 -5.392 1.00 19.59 108 ASP A O 1
ATOM 808 N N . SER A 1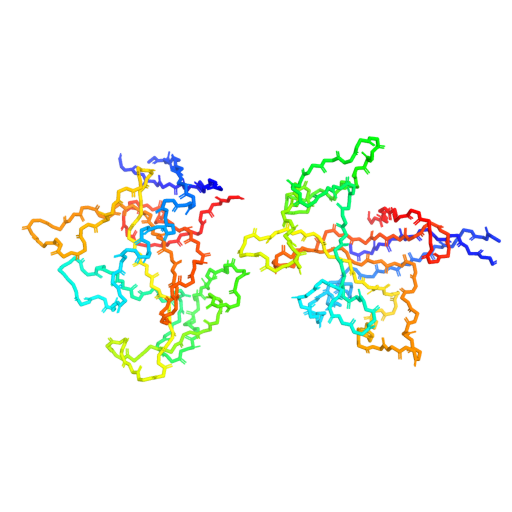 109 ? 33.921 76.685 -3.356 1.00 19.83 109 SER A N 1
ATOM 809 C CA . SER A 1 109 ? 34.022 78.068 -2.934 1.00 21.66 109 SER A CA 1
ATOM 810 C C . SER A 1 109 ? 35.498 78.507 -2.882 1.00 26.05 109 SER A C 1
ATOM 811 O O . SER A 1 109 ? 36.372 77.824 -2.313 1.00 22.64 109 SER A O 1
ATOM 814 N N . LYS A 1 110 ? 35.790 79.622 -3.533 1.00 30.98 110 LYS A N 1
ATOM 815 C CA . LYS A 1 110 ? 37.134 80.177 -3.572 1.00 35.71 110 LYS A CA 1
ATOM 816 C C . LYS A 1 110 ? 36.891 81.667 -3.499 1.00 37.48 110 LYS A C 1
ATOM 817 O O . LYS A 1 110 ? 35.963 82.177 -4.109 1.00 38.19 110 LYS A O 1
ATOM 823 N N . LYS A 1 111 ? 37.725 82.362 -2.751 1.00 40.88 111 LYS A N 1
ATOM 824 C CA . LYS A 1 111 ? 37.546 83.808 -2.522 1.00 45.36 111 LYS A CA 1
ATOM 825 C C . LYS A 1 111 ? 36.126 84.408 -2.698 1.00 42.68 111 LYS A C 1
ATOM 826 O O . LYS A 1 111 ? 35.703 84.783 -3.804 1.00 45.13 111 LYS A O 1
ATOM 832 N N . PRO A 1 112 ? 35.338 84.373 -1.602 1.00 38.25 112 PRO A N 1
ATOM 833 C CA . PRO A 1 112 ? 35.891 83.775 -0.375 1.00 31.83 112 PRO A CA 1
ATOM 834 C C . PRO A 1 112 ? 35.584 82.249 -0.239 1.00 24.43 112 PRO A C 1
ATOM 835 O O . PRO A 1 112 ? 34.568 81.751 -0.761 1.00 23.99 112 PRO A O 1
ATOM 839 N N . LYS A 1 113 ? 36.532 81.526 0.355 1.00 20.39 113 LYS A N 1
ATOM 840 C CA . LYS A 1 113 ? 36.386 80.114 0.647 1.00 20.74 113 LYS A CA 1
ATOM 841 C C . LYS A 1 113 ? 35.460 80.046 1.910 1.00 17.62 113 LYS A C 1
ATOM 842 O O . LYS A 1 113 ? 35.563 80.912 2.814 1.00 14.11 113 LYS A O 1
ATOM 848 N N . GLU A 1 114 ? 34.437 79.175 1.877 1.00 13.52 114 GLU A N 1
ATOM 849 C CA . GLU A 1 114 ? 33.526 79.062 3.007 1.00 10.72 114 GLU A CA 1
ATOM 850 C C . GLU A 1 114 ? 34.319 78.593 4.198 1.00 10.12 114 GLU A C 1
ATOM 851 O O . GLU A 1 114 ? 35.218 77.749 4.088 1.00 10.80 114 GLU A O 1
ATOM 857 N N . ASN A 1 115 ? 34.006 79.166 5.350 1.00 7.74 115 ASN A N 1
ATOM 858 C CA . ASN A 1 115 ? 34.703 78.787 6.585 1.00 9.16 115 ASN A CA 1
ATOM 859 C C . ASN A 1 115 ? 34.374 77.306 6.861 1.00 9.34 115 ASN A C 1
ATOM 860 O O . ASN A 1 115 ? 33.222 76.959 7.073 1.00 6.83 115 ASN A O 1
ATOM 865 N N . PRO A 1 116 ? 35.396 76.431 6.922 1.00 11.45 116 PRO A N 1
ATOM 866 C CA . PRO A 1 116 ? 35.136 75.000 7.182 1.00 11.51 116 PRO A CA 1
ATOM 867 C C . PRO A 1 116 ? 34.841 74.621 8.647 1.00 11.66 116 PRO A C 1
ATOM 868 O O . PRO A 1 116 ? 34.415 73.511 8.898 1.00 12.68 116 PRO A O 1
ATOM 872 N N . GLY A 1 117 ? 35.105 75.519 9.593 1.00 11.58 117 GLY A N 1
ATOM 873 C CA . GLY A 1 117 ? 34.880 75.236 10.989 1.00 10.70 117 GLY A CA 1
ATOM 874 C C . GLY A 1 117 ? 35.883 74.216 11.527 1.00 10.86 117 GLY A C 1
ATOM 875 O O . GLY A 1 117 ? 36.810 73.839 10.832 1.00 12.09 117 GLY A O 1
ATOM 876 N N . PRO A 1 118 ? 35.633 73.639 12.708 1.00 7.70 118 PRO A N 1
ATOM 877 C CA . PRO A 1 118 ? 36.562 72.674 13.280 1.00 8.22 118 PRO A CA 1
ATOM 878 C C . PRO A 1 118 ? 36.295 71.199 13.053 1.00 7.52 118 PRO A C 1
ATOM 879 O O . PRO A 1 118 ? 37.222 70.407 13.191 1.00 9.37 118 PRO A O 1
ATOM 883 N N . ALA A 1 119 ? 35.083 70.840 12.621 1.00 10.25 119 ALA A N 1
ATOM 884 C CA . ALA A 1 119 ? 34.724 69.459 12.495 1.00 7.92 119 ALA A CA 1
ATOM 885 C C . ALA A 1 119 ? 34.737 68.865 11.082 1.00 5.15 119 ALA A C 1
ATOM 886 O O . ALA A 1 119 ? 34.477 69.558 10.079 1.00 2.63 119 ALA A O 1
ATOM 888 N N . ARG A 1 120 ? 35.120 67.602 10.990 1.00 5.92 120 ARG A N 1
ATOM 889 C CA . ARG A 1 120 ? 35.166 66.877 9.701 1.00 5.45 120 ARG A CA 1
ATOM 890 C C . ARG A 1 120 ? 34.539 65.499 9.786 1.00 7.62 120 ARG A C 1
ATOM 891 O O . ARG A 1 120 ? 34.618 64.820 10.818 1.00 10.36 120 ARG A O 1
ATOM 899 N N . VAL A 1 121 ? 33.822 65.119 8.726 1.00 6.91 121 VAL A N 1
ATOM 900 C CA . VAL A 1 121 ? 33.316 63.747 8.614 1.00 10.59 121 VAL A CA 1
ATOM 901 C C . VAL A 1 121 ? 34.479 62.989 7.818 1.00 10.45 121 VAL A C 1
ATOM 902 O O . VAL A 1 121 ? 35.041 63.502 6.818 1.00 8.74 121 VAL A O 1
ATOM 906 N N . ILE A 1 122 ? 34.882 61.833 8.335 1.00 8.18 122 ILE A N 1
ATOM 907 C CA . ILE A 1 122 ? 35.889 61.028 7.705 1.00 8.27 122 ILE A CA 1
ATOM 908 C C . ILE A 1 122 ? 35.201 59.845 7.030 1.00 8.40 122 ILE A C 1
ATOM 909 O O . ILE A 1 122 ? 34.371 59.176 7.639 1.00 8.26 122 ILE A O 1
ATOM 914 N N . TYR A 1 123 ? 35.548 59.577 5.781 1.00 9.41 123 TYR A N 1
ATOM 915 C CA . TYR A 1 123 ? 34.952 58.471 5.032 1.00 10.31 123 TYR A CA 1
ATOM 916 C C . TYR A 1 123 ? 35.978 57.925 4.018 1.00 9.60 123 TYR A C 1
ATOM 917 O O . TYR A 1 123 ? 37.031 58.557 3.730 1.00 11.69 123 TYR A O 1
ATOM 926 N N . THR A 1 124 ? 35.680 56.768 3.443 1.00 11.60 124 THR A N 1
ATOM 927 C CA . THR A 1 124 ? 36.651 56.142 2.524 1.00 10.21 124 THR A CA 1
ATOM 928 C C . THR A 1 124 ? 36.642 56.518 1.028 1.00 9.27 124 THR A C 1
ATOM 929 O O . THR A 1 124 ? 35.635 56.951 0.511 1.00 12.55 124 THR A O 1
ATOM 933 N N . TYR A 1 125 ? 37.787 56.366 0.360 1.00 8.90 125 TYR A N 1
ATOM 934 C CA . TYR A 1 125 ? 37.892 56.500 -1.081 1.00 9.78 125 TYR A CA 1
ATOM 935 C C . TYR A 1 125 ? 38.330 55.043 -1.335 1.00 11.63 125 TYR A C 1
ATOM 936 O O . TYR A 1 125 ? 39.325 54.603 -0.806 1.00 10.10 125 TYR A O 1
ATOM 945 N N . PRO A 1 126 ? 37.752 54.362 -2.321 1.00 12.59 126 PRO A N 1
ATOM 946 C CA . PRO A 1 126 ? 36.722 54.926 -3.202 1.00 12.40 126 PRO A CA 1
ATOM 947 C C . PRO A 1 126 ? 35.247 54.656 -2.833 1.00 13.10 126 PRO A C 1
ATOM 948 O O . PRO A 1 126 ? 34.370 55.233 -3.488 1.00 15.71 126 PRO A O 1
ATOM 952 N N . ASN A 1 127 ? 34.957 53.926 -1.752 1.00 12.88 127 ASN A N 1
ATOM 953 C CA . ASN A 1 127 ? 33.563 53.519 -1.487 1.00 13.83 127 ASN A CA 1
ATOM 954 C C . ASN A 1 127 ? 32.687 54.353 -0.580 1.00 15.65 127 ASN A C 1
ATOM 955 O O . ASN A 1 127 ? 31.505 54.040 -0.391 1.00 16.40 127 ASN A O 1
ATOM 960 N N . LYS A 1 128 ? 33.242 55.417 -0.025 1.00 16.55 128 LYS A N 1
ATOM 961 C CA . LYS A 1 128 ? 32.500 56.298 0.875 1.00 15.99 128 LYS A CA 1
ATOM 962 C C . LYS A 1 128 ? 31.887 55.683 2.102 1.00 16.41 128 LYS A C 1
ATOM 963 O O . LYS A 1 128 ? 30.794 56.062 2.537 1.00 15.02 128 LYS A O 1
ATOM 969 N N . VAL A 1 129 ? 32.626 54.776 2.713 1.00 17.45 129 VAL A N 1
ATOM 970 C CA . VAL A 1 129 ? 32.188 54.164 3.972 1.00 18.04 129 VAL A CA 1
ATOM 971 C C . VAL A 1 129 ? 32.429 55.246 5.095 1.00 18.30 129 VAL A C 1
ATOM 972 O O . VAL A 1 129 ? 33.507 55.902 5.129 1.00 15.45 129 VAL A O 1
ATOM 976 N N . PHE A 1 130 ? 31.421 55.439 5.959 1.00 15.45 130 PHE A N 1
ATOM 977 C CA . PHE A 1 130 ? 31.486 56.379 7.081 1.00 13.98 130 PHE A CA 1
ATOM 978 C C . PHE A 1 130 ? 32.404 55.869 8.166 1.00 13.68 130 PHE A C 1
ATOM 979 O O . PHE A 1 130 ? 32.150 54.791 8.698 1.00 14.69 130 PHE A O 1
ATOM 987 N N . CYS A 1 131 ? 33.415 56.654 8.534 1.00 10.93 131 CYS A N 1
ATOM 988 C CA . CYS A 1 131 ? 34.353 56.259 9.562 1.00 8.79 131 CYS A CA 1
ATOM 989 C C . CYS A 1 131 ? 34.037 56.893 10.889 1.00 10.14 131 CYS A C 1
ATOM 990 O O . CYS A 1 131 ? 34.032 56.177 11.882 1.00 11.40 131 CYS A O 1
ATOM 993 N N . GLY A 1 132 ? 33.813 58.216 10.919 1.00 9.52 132 GLY A N 1
ATOM 994 C CA . GLY A 1 132 ? 33.482 58.924 12.159 1.00 8.97 132 GLY A CA 1
ATOM 995 C C . GLY A 1 132 ? 33.534 60.426 11.984 1.00 8.34 132 GLY A C 1
ATOM 996 O O . GLY A 1 132 ? 33.815 60.897 10.875 1.00 9.04 132 GLY A O 1
ATOM 997 N N . ILE A 1 133 ? 33.276 61.175 13.050 1.00 8.21 133 ILE A N 1
ATOM 998 C CA . ILE A 1 133 ? 33.373 62.655 13.065 1.00 8.90 133 ILE A CA 1
ATOM 999 C C . ILE A 1 133 ? 34.561 63.037 13.983 1.00 8.57 133 ILE A C 1
ATOM 1000 O O . ILE A 1 133 ? 34.745 62.448 15.073 1.00 11.97 133 ILE A O 1
ATOM 1005 N N . VAL A 1 134 ? 35.442 63.905 13.514 1.00 7.17 134 VAL A N 1
ATOM 1006 C CA . VAL A 1 134 ? 36.637 64.286 14.313 1.00 8.39 134 VAL A CA 1
ATOM 1007 C C . VAL A 1 134 ? 36.611 65.786 14.343 1.00 7.50 134 VAL A C 1
ATOM 1008 O O . VAL A 1 134 ? 35.870 66.429 13.567 1.00 7.27 134 VAL A O 1
ATOM 1012 N N . ALA A 1 135 ? 37.366 66.384 15.257 1.00 7.04 135 ALA A N 1
ATOM 1013 C CA . ALA A 1 135 ? 37.365 67.851 15.294 1.00 8.18 135 ALA A CA 1
ATOM 1014 C C . ALA A 1 135 ? 38.707 68.318 15.732 1.00 9.44 135 ALA A C 1
ATOM 1015 O O . ALA A 1 135 ? 39.412 67.636 16.495 1.00 9.85 135 ALA A O 1
ATOM 1017 N N . HIS A 1 136 ? 39.085 69.471 15.192 1.00 10.52 136 HIS A N 1
ATOM 1018 C CA . HIS A 1 136 ? 40.321 70.169 15.554 1.00 10.68 136 HIS A CA 1
ATOM 1019 C C . HIS A 1 136 ? 40.278 70.558 17.054 1.00 13.22 136 HIS A C 1
ATOM 1020 O O . HIS A 1 136 ? 39.217 70.925 17.597 1.00 10.09 136 HIS A O 1
ATOM 1027 N N . GLN A 1 137 ? 41.387 70.368 17.761 1.00 16.89 137 GLN A N 1
ATOM 1028 C CA . GLN A 1 137 ? 41.438 70.741 19.191 1.00 19.53 137 GLN A CA 1
ATOM 1029 C C . GLN A 1 137 ? 41.252 72.250 19.481 1.00 18.28 137 GLN A C 1
ATOM 1030 O O . GLN A 1 137 ? 40.501 72.635 20.388 1.00 19.45 137 GLN A O 1
ATOM 1036 N N . ARG A 1 138 ? 41.959 73.096 18.728 1.00 15.52 138 ARG A N 1
ATOM 1037 C CA . ARG A 1 138 ? 41.899 74.529 18.919 1.00 17.66 138 ARG A CA 1
ATOM 1038 C C . ARG A 1 138 ? 41.693 75.111 17.575 1.00 17.77 138 ARG A C 1
ATOM 1039 O O . ARG A 1 138 ? 42.495 74.808 16.672 1.00 20.81 138 ARG A O 1
ATOM 1047 N N . GLY A 1 139 ? 40.670 75.957 17.438 1.00 16.60 139 GLY A N 1
ATOM 1048 C 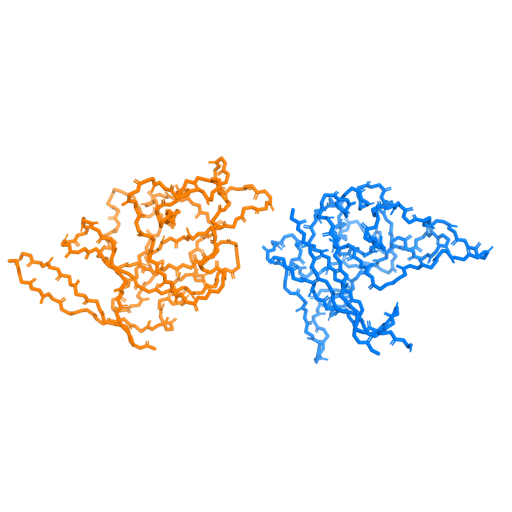CA . GLY A 1 139 ? 40.384 76.596 16.177 1.00 14.76 139 GLY A CA 1
ATOM 1049 C C . GLY A 1 139 ? 40.052 75.628 15.069 1.00 15.18 139 GLY A C 1
ATOM 1050 O O . GLY A 1 139 ? 39.639 74.498 15.321 1.00 15.58 139 GLY A O 1
ATOM 1051 N N . ASN A 1 140 ? 40.403 76.018 13.849 1.00 12.95 140 ASN A N 1
ATOM 1052 C CA . ASN A 1 140 ? 40.063 75.229 12.670 1.00 15.49 140 ASN A CA 1
ATOM 1053 C C . ASN A 1 140 ? 41.186 74.505 11.926 1.00 15.96 140 ASN A C 1
ATOM 1054 O O . ASN A 1 140 ? 41.010 74.132 10.747 1.00 18.43 140 ASN A O 1
ATOM 1059 N N . GLN A 1 141 ? 42.318 74.284 12.590 1.00 16.87 141 GLN A N 1
ATOM 1060 C CA . GLN A 1 141 ? 43.433 73.569 11.956 1.00 17.95 141 GLN A CA 1
ATOM 1061 C C . GLN A 1 141 ? 44.302 72.966 13.062 1.00 16.63 141 GLN A C 1
ATOM 1062 O O . GLN A 1 141 ? 44.091 73.255 14.260 1.00 14.39 141 GLN A O 1
ATOM 1068 N N . GLY A 1 142 ? 45.247 72.107 12.679 1.00 13.39 142 GLY A N 1
ATOM 1069 C CA . GLY A 1 142 ? 46.076 71.495 13.699 1.00 12.37 142 GLY A CA 1
ATOM 1070 C C . GLY A 1 142 ? 45.644 70.074 14.016 1.00 13.95 142 GLY A C 1
ATOM 1071 O O . GLY A 1 142 ? 45.047 69.421 13.148 1.00 16.69 142 GLY A O 1
ATOM 1072 N N . ASP A 1 143 ? 45.906 69.587 15.231 1.00 14.05 143 ASP A N 1
ATOM 1073 C CA . ASP A 1 143 ? 45.542 68.228 15.595 1.00 14.73 143 ASP A CA 1
ATOM 1074 C C . ASP A 1 143 ? 44.029 67.985 15.552 1.00 16.53 143 ASP A C 1
ATOM 1075 O O . ASP A 1 143 ? 43.256 68.862 15.880 1.00 15.76 143 ASP A O 1
ATOM 1080 N N . LEU A 1 144 ? 43.635 66.805 15.077 1.00 17.04 144 LEU A N 1
ATOM 1081 C CA . LEU A 1 144 ? 42.234 66.394 14.935 1.00 17.23 144 LEU A CA 1
ATOM 1082 C C . LEU A 1 144 ? 42.048 65.340 16.008 1.00 20.99 144 LEU A C 1
ATOM 1083 O O . LEU A 1 144 ? 43.011 64.631 16.272 1.00 22.45 144 LEU A O 1
ATOM 1088 N N . ARG A 1 145 ? 40.893 65.279 16.677 1.00 19.03 145 ARG A N 1
ATOM 1089 C CA . ARG A 1 145 ? 40.628 64.265 17.718 1.00 20.68 145 ARG A CA 1
ATOM 1090 C C . ARG A 1 145 ? 39.282 63.679 17.421 1.00 17.80 145 ARG A C 1
ATOM 1091 O O . ARG A 1 145 ? 38.411 64.419 16.996 1.00 18.04 145 ARG A O 1
ATOM 1099 N N . LEU A 1 146 ? 39.104 62.371 17.630 1.00 16.55 146 LEU A N 1
ATOM 1100 C CA . LEU A 1 146 ? 37.818 61.700 17.377 1.00 16.73 146 LEU A CA 1
ATOM 1101 C C . LEU A 1 146 ? 36.766 62.181 18.394 1.00 16.12 146 LEU A C 1
ATOM 1102 O O . LEU A 1 146 ? 37.074 62.281 19.568 1.00 17.44 146 LEU A O 1
ATOM 1107 N N . CYS A 1 147 ? 35.572 62.548 17.937 1.00 12.74 147 CYS A N 1
ATOM 1108 C CA . CYS A 1 147 ? 34.501 63.010 18.790 1.00 12.58 147 CYS A CA 1
ATOM 1109 C C . CYS A 1 147 ? 33.822 61.818 19.405 1.00 12.23 147 CYS A C 1
ATOM 1110 O O . CYS A 1 147 ? 33.994 60.707 18.948 1.00 13.32 147 CYS A O 1
ATOM 1113 N N . SER A 1 148 ? 33.143 61.993 20.522 1.00 15.97 148 SER A N 1
ATOM 1114 C CA . SER A 1 148 ? 32.536 60.807 21.128 1.00 18.22 148 SER A CA 1
ATOM 1115 C C . SER A 1 148 ? 31.084 60.596 20.809 1.00 18.81 148 SER A C 1
ATOM 1116 O O . SER A 1 148 ? 30.415 61.463 20.272 1.00 20.54 148 SER A O 1
ATOM 1119 N N . HIS A 1 149 ? 30.599 59.406 21.088 1.00 21.10 149 HIS A N 1
ATOM 1120 C CA . HIS A 1 149 ? 29.194 59.138 20.881 1.00 20.91 149 HIS A CA 1
ATOM 1121 C C . HIS A 1 149 ? 28.753 57.832 21.599 1.00 21.76 149 HIS A C 1
ATOM 1122 O O . HIS A 1 149 ? 29.536 57.294 22.405 1.00 20.20 149 HIS A O 1
ATOM 1130 N N . ALA B 1 1 ? 43.211 41.132 37.268 1.00 30.80 1 ALA B N 1
ATOM 1131 C CA . ALA B 1 1 ? 44.174 40.292 36.505 1.00 27.43 1 ALA B CA 1
ATOM 1132 C C . ALA B 1 1 ? 43.895 38.799 36.695 1.00 25.88 1 ALA B C 1
ATOM 1133 O O . ALA B 1 1 ? 43.983 38.068 35.721 1.00 26.00 1 ALA B O 1
ATOM 1135 N N . THR B 1 2 ? 43.650 38.331 37.926 1.00 23.71 2 THR B N 1
ATOM 1136 C CA . THR B 1 2 ? 43.208 36.921 38.122 1.00 22.05 2 THR B CA 1
ATOM 1137 C C . THR B 1 2 ? 41.700 36.927 38.479 1.00 20.26 2 THR B C 1
ATOM 1138 O O . THR B 1 2 ? 41.259 37.636 39.394 1.00 22.44 2 THR B O 1
ATOM 1142 N N . TRP B 1 3 ? 40.911 36.188 37.715 1.00 17.03 3 TRP B N 1
ATOM 1143 C CA . TRP B 1 3 ? 39.476 36.105 37.945 1.00 13.57 3 TRP B CA 1
ATOM 1144 C C . TRP B 1 3 ? 39.175 34.740 38.514 1.00 16.01 3 TRP B C 1
ATOM 1145 O O . TRP B 1 3 ? 39.760 33.736 38.089 1.00 16.11 3 TRP B O 1
ATOM 1156 N N . THR B 1 4 ? 38.216 34.697 39.424 1.00 15.10 4 THR B N 1
ATOM 1157 C CA . THR B 1 4 ? 37.795 33.455 40.067 1.00 15.03 4 THR B CA 1
ATOM 1158 C C . THR B 1 4 ? 36.315 33.177 39.855 1.00 16.02 4 THR B C 1
ATOM 1159 O O . THR B 1 4 ? 35.432 33.996 40.198 1.00 17.34 4 THR B O 1
ATOM 1163 N N . CYS B 1 5 ? 36.026 32.050 39.230 1.00 15.36 5 CYS B N 1
ATOM 1164 C CA . CYS B 1 5 ? 34.649 31.658 38.998 1.00 15.63 5 CYS B CA 1
ATOM 1165 C C . CYS B 1 5 ? 34.256 30.470 39.880 1.00 17.13 5 CYS B C 1
ATOM 1166 O O . CYS B 1 5 ? 35.097 29.618 40.197 1.00 18.35 5 CYS B O 1
ATOM 1169 N N . ILE B 1 6 ? 32.974 30.375 40.209 1.00 18.58 6 ILE B N 1
ATOM 1170 C CA . ILE B 1 6 ? 32.457 29.248 40.995 1.00 22.06 6 ILE B CA 1
ATOM 1171 C C . ILE B 1 6 ? 31.574 28.449 40.054 1.00 18.77 6 ILE B C 1
ATOM 1172 O O . ILE B 1 6 ? 30.708 28.986 39.409 1.00 19.27 6 ILE B O 1
ATOM 1177 N N . ASN B 1 7 ? 31.838 27.176 39.905 1.00 20.71 7 ASN B N 1
ATOM 1178 C CA . ASN B 1 7 ? 31.034 26.398 38.997 1.00 21.96 7 ASN B CA 1
ATOM 1179 C C . ASN B 1 7 ? 30.653 25.132 39.717 1.00 25.70 7 ASN B C 1
ATOM 1180 O O . ASN B 1 7 ? 31.486 24.502 40.327 1.00 25.16 7 ASN B O 1
ATOM 1185 N N . GLN B 1 8 ? 29.363 24.838 39.754 1.00 28.20 8 GLN B N 1
ATOM 1186 C CA . GLN B 1 8 ? 28.912 23.631 40.389 1.00 33.15 8 GLN B CA 1
ATOM 1187 C C . GLN B 1 8 ? 29.133 22.442 39.465 1.00 34.98 8 GLN B C 1
ATOM 1188 O O . GLN B 1 8 ? 28.752 22.462 38.283 1.00 31.44 8 GLN B O 1
ATOM 1194 N N . GLN B 1 9 ? 29.765 21.403 39.990 1.00 38.78 9 GLN B N 1
ATOM 1195 C CA . GLN B 1 9 ? 30.015 20.228 39.187 1.00 43.23 9 GLN B CA 1
ATOM 1196 C C . GLN B 1 9 ? 29.665 18.954 39.910 1.00 47.76 9 GLN B C 1
ATOM 1197 O O . GLN B 1 9 ? 29.786 18.853 41.126 1.00 46.38 9 GLN B O 1
ATOM 1203 N N . LEU B 1 10 ? 29.124 18.019 39.152 1.00 53.25 10 LEU B N 1
ATOM 1204 C CA . LEU B 1 10 ? 28.747 16.729 39.675 1.00 58.74 10 LEU B CA 1
ATOM 1205 C C . LEU B 1 10 ? 30.034 15.938 39.899 1.00 59.77 10 LEU B C 1
ATOM 1206 O O . LEU B 1 10 ? 30.404 15.706 41.080 1.00 61.20 10 LEU B O 1
ATOM 1211 N N . TRP B 1 17 ? 27.703 17.134 43.198 1.00 79.45 17 TRP B N 1
ATOM 1212 C CA . TRP B 1 17 ? 27.372 18.560 42.897 1.00 78.81 17 TRP B CA 1
ATOM 1213 C C . TRP B 1 17 ? 28.225 19.541 43.691 1.00 77.23 17 TRP B C 1
ATOM 1214 O O . TRP B 1 17 ? 27.707 20.478 44.298 1.00 74.99 17 TRP B O 1
ATOM 1225 N N . GLU B 1 18 ? 29.534 19.359 43.648 1.00 76.16 18 GLU B N 1
ATOM 1226 C CA . GLU B 1 18 ? 30.425 20.226 44.391 1.00 76.60 18 GLU B CA 1
ATOM 1227 C C . GLU B 1 18 ? 30.629 21.590 43.747 1.00 71.16 18 GLU B C 1
ATOM 1228 O O . GLU B 1 18 ? 30.553 21.728 42.533 1.00 68.21 18 GLU B O 1
ATOM 1234 N N . ASP B 1 19 ? 30.875 22.595 44.580 1.00 65.62 19 ASP B N 1
ATOM 1235 C CA . ASP B 1 19 ? 31.124 23.951 44.115 1.00 62.02 19 ASP B CA 1
ATOM 1236 C C . ASP B 1 19 ? 32.632 24.111 43.870 1.00 60.05 19 ASP B C 1
ATOM 1237 O O . ASP B 1 19 ? 33.426 24.159 44.804 1.00 58.52 19 ASP B O 1
ATOM 1242 N N . LYS B 1 20 ? 33.014 24.157 42.601 1.00 58.33 20 LYS B N 1
ATOM 1243 C CA . LYS B 1 20 ? 34.401 24.282 42.186 1.00 57.50 20 LYS B CA 1
ATOM 1244 C C . LYS B 1 20 ? 34.856 25.705 41.911 1.00 57.09 20 LYS B C 1
ATOM 1245 O O . LYS B 1 20 ? 34.108 26.514 41.370 1.00 57.06 20 LYS B O 1
ATOM 1251 N N . ARG B 1 21 ? 36.103 25.994 42.258 1.00 56.16 21 ARG B N 1
ATOM 1252 C CA . ARG B 1 21 ? 36.674 27.308 42.012 1.00 56.36 21 ARG B CA 1
ATOM 1253 C C . ARG B 1 21 ? 37.621 27.153 40.824 1.00 49.65 21 ARG B C 1
ATOM 1254 O O . ARG B 1 21 ? 38.423 26.208 40.776 1.00 46.77 21 ARG B O 1
ATOM 1262 N N . LEU B 1 22 ? 37.466 28.058 39.851 1.00 40.29 22 LEU B N 1
ATOM 1263 C CA . LEU B 1 22 ? 38.229 28.069 38.616 1.00 30.37 22 LEU B CA 1
ATOM 1264 C C . LEU B 1 22 ? 38.881 29.437 38.537 1.00 25.96 22 LEU B C 1
ATOM 1265 O O . LEU B 1 22 ? 38.266 30.456 38.866 1.00 23.36 22 LEU B O 1
ATOM 1270 N N . LEU B 1 23 ? 40.152 29.440 38.169 1.00 22.38 23 LEU B N 1
ATOM 1271 C CA . LEU B 1 23 ? 40.915 30.666 38.039 1.00 21.05 23 LEU B CA 1
ATOM 1272 C C . LEU B 1 23 ? 41.317 30.865 36.590 1.00 17.58 23 LEU B C 1
ATOM 1273 O O . LEU B 1 23 ? 41.641 29.915 35.903 1.00 17.84 23 LEU B O 1
ATOM 1278 N N . TYR B 1 24 ? 41.301 32.120 36.148 1.00 15.11 24 TYR B N 1
ATOM 1279 C CA . TYR B 1 24 ? 41.636 32.543 34.770 1.00 14.12 24 TYR B CA 1
ATOM 1280 C C . TYR B 1 24 ? 42.501 33.797 34.835 1.00 14.24 24 TYR B C 1
ATOM 1281 O O . TYR B 1 24 ? 42.304 34.642 35.698 1.00 13.36 24 TYR B O 1
ATOM 1290 N N . SER B 1 25 ? 43.435 33.925 33.901 1.00 15.24 25 SER B N 1
ATOM 1291 C CA . SER B 1 25 ? 44.311 35.077 33.799 1.00 12.47 25 SER B CA 1
ATOM 1292 C C . SER B 1 25 ? 43.634 36.003 32.834 1.00 13.80 25 SER B C 1
ATOM 1293 O O . SER B 1 25 ? 43.310 35.597 31.732 1.00 13.62 25 SER B O 1
ATOM 1296 N N . GLN B 1 26 ? 43.464 37.260 33.204 1.00 13.46 26 GLN B N 1
ATOM 1297 C CA . GLN B 1 26 ? 42.819 38.194 32.305 1.00 11.92 26 GLN B CA 1
ATOM 1298 C C . GLN B 1 26 ? 43.506 38.383 30.968 1.00 11.34 26 GLN B C 1
ATOM 1299 O O . GLN B 1 26 ? 42.838 38.471 29.966 1.00 12.33 26 GLN B O 1
ATOM 1305 N N . ALA B 1 27 ? 44.842 38.449 30.962 1.00 9.51 27 ALA B N 1
ATOM 1306 C CA . ALA B 1 27 ? 45.623 38.682 29.746 1.00 8.84 27 AL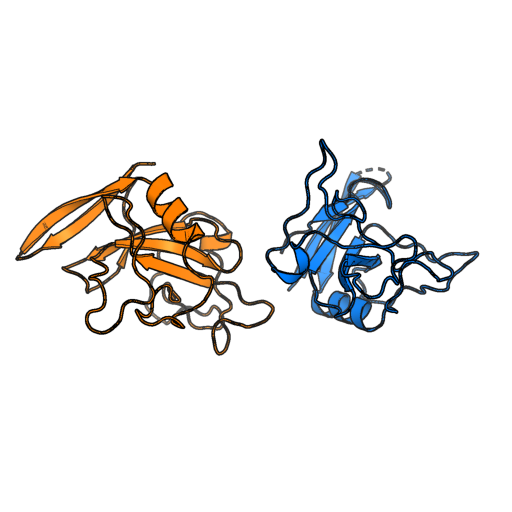A B CA 1
ATOM 1307 C C . ALA B 1 27 ? 45.391 37.560 28.733 1.00 8.09 27 ALA B C 1
ATOM 1308 O O . ALA B 1 27 ? 45.280 37.801 27.499 1.00 9.51 27 ALA B O 1
ATOM 1310 N N . LYS B 1 28 ? 45.293 36.338 29.282 1.00 10.54 28 LYS B N 1
ATOM 1311 C CA . LYS B 1 28 ? 45.077 35.118 28.483 1.00 7.08 28 LYS B CA 1
ATOM 1312 C C . LYS B 1 28 ? 43.703 35.136 27.878 1.00 9.89 28 LYS B C 1
ATOM 1313 O O . LYS B 1 28 ? 43.580 34.849 26.696 1.00 9.94 28 LYS B O 1
ATOM 1319 N N . ALA B 1 29 ? 42.700 35.5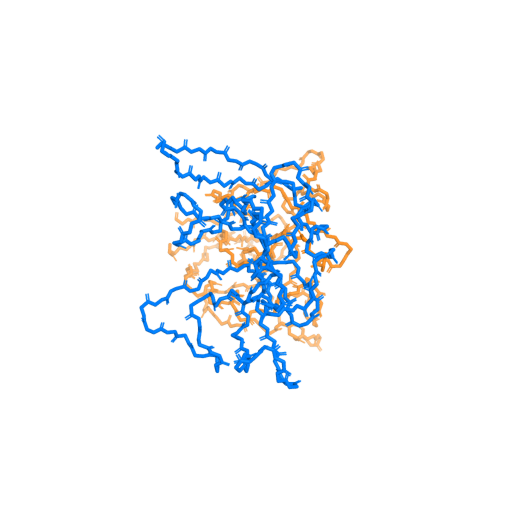19 28.680 1.00 9.56 29 ALA B N 1
ATOM 1320 C CA . ALA B 1 29 ? 41.297 35.606 28.222 1.00 9.40 29 ALA B CA 1
ATOM 1321 C C . ALA B 1 29 ? 41.221 36.719 27.142 1.00 10.17 29 ALA B C 1
ATOM 1322 O O . ALA B 1 29 ? 40.563 36.602 26.084 1.00 11.02 29 ALA B O 1
ATOM 1324 N N . GLU B 1 30 ? 41.893 37.831 27.405 1.00 12.25 30 GLU B N 1
ATOM 1325 C CA . GLU B 1 30 ? 41.898 38.902 26.408 1.00 14.74 30 GLU B CA 1
ATOM 1326 C C . GLU B 1 30 ? 42.564 38.451 25.103 1.00 16.89 30 GLU B C 1
ATOM 1327 O O . GLU B 1 30 ? 42.057 38.739 24.027 1.00 17.72 30 GLU B O 1
ATOM 1333 N N . SER B 1 31 ? 43.724 37.792 25.181 1.00 14.92 31 SER B N 1
ATOM 1334 C CA . SER B 1 31 ? 44.371 37.318 23.958 1.00 13.68 31 SER B CA 1
ATOM 1335 C C . SER B 1 31 ? 43.390 36.342 23.156 1.00 12.92 31 SER B C 1
ATOM 1336 O O . SER B 1 31 ? 43.293 36.413 21.915 1.00 14.85 31 SER B O 1
ATOM 1339 N N . ASN B 1 32 ? 42.583 35.529 23.859 1.00 8.16 32 ASN B N 1
ATOM 1340 C CA . ASN B 1 32 ? 41.624 34.657 23.175 1.00 11.03 32 ASN B CA 1
ATOM 1341 C C . ASN B 1 32 ? 40.652 35.462 22.344 1.00 12.21 32 ASN B C 1
ATOM 1342 O O . ASN B 1 32 ? 40.248 35.037 21.262 1.00 15.96 32 ASN B O 1
ATOM 1347 N N . SER B 1 33 ? 40.149 36.556 22.924 1.00 14.49 33 SER B N 1
ATOM 1348 C CA . SER B 1 33 ? 39.188 37.397 22.220 1.00 15.26 33 SER B CA 1
ATOM 1349 C C . SER B 1 33 ? 39.803 38.073 20.967 1.00 17.59 33 SER B C 1
ATOM 1350 O O . SER B 1 33 ? 39.125 38.285 19.989 1.00 16.94 33 SER B O 1
ATOM 1353 N N . HIS B 1 34 ? 41.086 38.380 20.991 1.00 19.28 34 HIS B N 1
ATOM 1354 C CA . HIS B 1 34 ? 41.705 38.999 19.836 1.00 22.73 34 HIS B CA 1
ATOM 1355 C C . HIS B 1 34 ? 41.821 38.080 18.646 1.00 24.58 34 HIS B C 1
ATOM 1356 O O . HIS B 1 34 ? 41.736 38.541 17.510 1.00 25.17 34 HIS B O 1
ATOM 1363 N N . HIS B 1 35 ? 42.019 36.788 18.898 1.00 26.09 35 HIS B N 1
ATOM 1364 C CA . HIS B 1 35 ? 42.157 35.812 17.829 1.00 28.78 35 HIS B CA 1
ATOM 1365 C C . HIS B 1 35 ? 40.808 35.267 17.346 1.00 29.80 35 HIS B C 1
ATOM 1366 O O . HIS B 1 35 ? 40.752 34.609 16.313 1.00 31.73 35 HIS B O 1
ATOM 1373 N N . ALA B 1 36 ? 39.731 35.484 18.096 1.00 28.36 36 ALA B N 1
ATOM 1374 C CA . ALA B 1 36 ? 38.415 35.016 17.659 1.00 29.57 36 ALA B CA 1
ATOM 1375 C C . ALA B 1 36 ? 37.979 35.841 16.413 1.00 29.90 36 ALA B C 1
ATOM 1376 O O . ALA B 1 36 ? 38.287 37.029 16.319 1.00 28.19 36 ALA B O 1
ATOM 1378 N N . PRO B 1 37 ? 37.246 35.228 15.453 1.00 30.29 37 PRO B N 1
ATOM 1379 C CA . PRO B 1 37 ? 36.842 36.033 14.293 1.00 31.29 37 PRO B CA 1
ATOM 1380 C C . PRO B 1 37 ? 35.817 36.997 14.825 1.00 32.30 37 PRO B C 1
ATOM 1381 O O . PRO B 1 37 ? 35.189 36.698 15.837 1.00 32.20 37 PRO B O 1
ATOM 1385 N N . LEU B 1 38 ? 35.597 38.111 14.131 1.00 34.41 38 LEU B N 1
ATOM 1386 C CA . LEU B 1 38 ? 34.617 39.099 14.583 1.00 35.83 38 LEU B CA 1
ATOM 1387 C C . LEU B 1 38 ? 33.285 38.906 13.857 1.00 37.58 38 LEU B C 1
ATOM 1388 O O . LEU B 1 38 ? 32.960 39.637 12.896 1.00 38.45 38 LEU B O 1
ATOM 1393 N N . SER B 1 39 ? 32.540 37.901 14.335 1.00 35.91 39 SER B N 1
ATOM 1394 C CA . SER B 1 39 ? 31.240 37.505 13.810 1.00 34.63 39 SER B CA 1
ATOM 1395 C C . SER B 1 39 ? 30.383 36.965 14.963 1.00 34.00 39 SER B C 1
ATOM 1396 O O . SER B 1 39 ? 30.884 36.681 16.056 1.00 32.52 39 SER B O 1
ATOM 1399 N N . ASP B 1 40 ? 29.092 36.821 14.706 1.00 32.66 40 ASP B N 1
ATOM 1400 C CA . ASP B 1 40 ? 28.164 36.359 15.722 1.00 29.93 40 ASP B CA 1
ATOM 1401 C C . ASP B 1 40 ? 27.540 35.014 15.347 1.00 29.94 40 ASP B C 1
ATOM 1402 O O . ASP B 1 40 ? 26.632 34.949 14.525 1.00 29.15 40 ASP B O 1
ATOM 1407 N N . GLY B 1 41 ? 28.043 33.951 15.958 1.00 28.15 41 GLY B N 1
ATOM 1408 C CA . GLY B 1 41 ? 27.506 32.636 15.721 1.00 31.31 41 GLY B CA 1
ATOM 1409 C C . GLY B 1 41 ? 27.559 32.220 14.266 1.00 35.12 41 GLY B C 1
ATOM 1410 O O . GLY B 1 41 ? 26.790 31.351 13.848 1.00 34.84 41 GLY B O 1
ATOM 1411 N N . LYS B 1 42 ? 28.499 32.779 13.502 1.00 36.77 42 LYS B N 1
ATOM 1412 C CA . LYS B 1 42 ? 28.609 32.439 12.087 1.00 38.07 42 LYS B CA 1
ATOM 1413 C C . LYS B 1 42 ? 29.715 31.428 11.825 1.00 35.56 42 LYS B C 1
ATOM 1414 O O . LYS B 1 42 ? 30.148 31.268 10.681 1.00 38.10 42 LYS B O 1
ATOM 1420 N N . THR B 1 43 ? 30.128 30.708 12.869 1.00 30.65 43 THR B N 1
ATOM 1421 C CA . THR B 1 43 ? 31.204 29.727 12.787 1.00 24.33 43 THR B CA 1
ATOM 1422 C C . THR B 1 43 ? 30.668 28.325 13.041 1.00 21.31 43 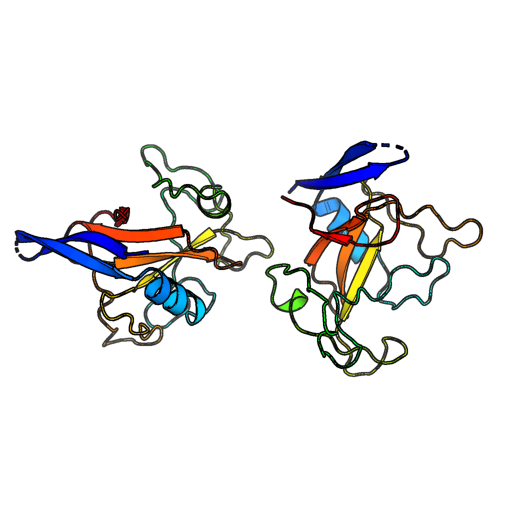THR B C 1
ATOM 1423 O O . THR B 1 43 ? 29.552 28.163 13.515 1.00 21.59 43 THR B O 1
ATOM 1427 N N . GLY B 1 44 ? 31.472 27.306 12.734 1.00 22.66 44 GLY B N 1
ATOM 1428 C CA . GLY B 1 44 ? 31.064 25.925 12.972 1.00 21.35 44 GLY B CA 1
ATOM 1429 C C . GLY B 1 44 ? 30.670 25.587 14.404 1.00 22.20 44 GLY B C 1
ATOM 1430 O O . GLY B 1 44 ? 29.687 24.876 14.606 1.00 24.05 44 GLY B O 1
ATOM 1431 N N . SER B 1 45 ? 31.380 26.119 15.406 1.00 20.32 45 SER B N 1
ATOM 1432 C CA . SER B 1 45 ? 31.063 25.833 16.785 1.00 16.83 45 SER B CA 1
ATOM 1433 C C . SER B 1 45 ? 29.991 26.719 17.364 1.00 18.75 45 SER B C 1
ATOM 1434 O O . SER B 1 45 ? 29.447 26.419 18.401 1.00 17.25 45 SER B O 1
ATOM 1437 N N . SER B 1 46 ? 29.695 27.816 16.685 1.00 20.40 46 SER B N 1
ATOM 1438 C CA . SER B 1 46 ? 28.700 28.787 17.117 1.00 21.60 46 SER B CA 1
ATOM 1439 C C . SER B 1 46 ? 29.300 29.867 18.030 1.00 19.91 46 SER B C 1
ATOM 1440 O O . SER B 1 46 ? 28.557 30.717 18.541 1.00 19.88 46 SER B O 1
ATOM 1443 N N . TYR B 1 47 ? 30.618 29.812 18.263 1.00 17.28 47 TYR B N 1
ATOM 1444 C CA . TYR B 1 47 ? 31.309 30.825 19.052 1.00 14.76 47 TYR B CA 1
ATOM 1445 C C . TYR B 1 47 ? 32.283 31.576 18.147 1.00 15.59 47 TYR B C 1
ATOM 1446 O O . TYR B 1 47 ? 32.834 31.014 17.217 1.00 17.41 47 TYR B O 1
ATOM 1455 N N . PRO B 1 48 ? 32.422 32.899 18.343 1.00 15.33 48 PRO B N 1
ATOM 1456 C CA . PRO B 1 48 ? 31.715 33.716 19.350 1.00 13.05 48 PRO B CA 1
ATOM 1457 C C . PRO B 1 48 ? 30.250 34.011 18.957 1.00 13.78 48 PRO B C 1
ATOM 1458 O O . PRO B 1 48 ? 29.859 33.831 17.801 1.00 11.85 48 PRO B O 1
ATOM 1462 N N . HIS B 1 49 ? 29.409 34.340 19.939 1.00 13.02 49 HIS B N 1
ATOM 1463 C CA . HIS B 1 49 ? 28.034 34.741 19.624 1.00 12.07 49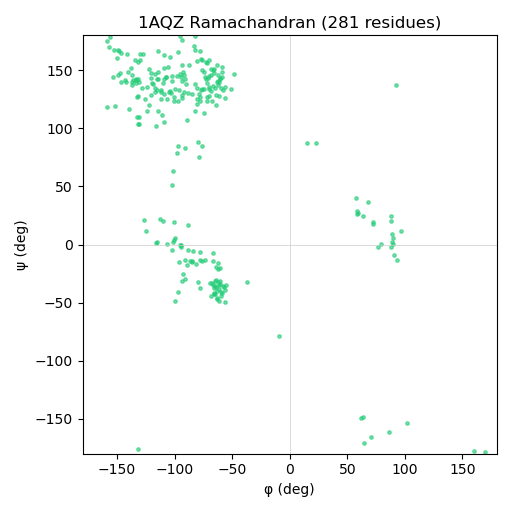 HIS B CA 1
ATOM 1464 C C . HIS B 1 49 ? 27.617 35.869 20.555 1.00 12.89 49 HIS B C 1
ATOM 1465 O O . HIS B 1 49 ? 28.219 36.078 21.593 1.00 11.42 49 HIS B O 1
ATOM 1472 N N . TRP B 1 50 ? 26.549 36.551 20.193 1.00 11.27 50 TRP B N 1
ATOM 1473 C CA . TRP B 1 50 ? 25.993 37.667 20.940 1.00 9.96 50 TRP B CA 1
ATOM 1474 C C . TRP B 1 50 ? 25.615 37.286 22.347 1.00 12.22 50 TRP B C 1
ATOM 1475 O O . TRP B 1 50 ? 24.899 36.303 22.557 1.00 14.88 50 TRP B O 1
ATOM 1486 N N . PHE B 1 51 ? 26.013 38.094 23.309 1.00 7.05 51 PHE B N 1
ATOM 1487 C CA . PHE B 1 51 ? 25.618 37.851 24.680 1.00 10.89 51 PHE B CA 1
ATOM 1488 C C . PHE B 1 51 ? 24.620 39.005 24.938 1.00 9.29 51 PHE B C 1
ATOM 1489 O O . PHE B 1 51 ? 25.004 40.190 25.066 1.00 11.31 51 PHE B O 1
ATOM 1497 N N . THR B 1 52 ? 23.330 38.651 24.968 1.00 12.90 52 THR B N 1
ATOM 1498 C CA . THR B 1 52 ? 22.262 39.656 25.136 1.00 12.34 52 THR B CA 1
ATOM 1499 C C . THR B 1 52 ? 22.291 40.475 26.420 1.00 14.57 52 THR B C 1
ATOM 1500 O O . THR B 1 52 ? 21.887 41.639 26.407 1.00 15.32 52 THR B O 1
ATOM 1504 N N . ASN B 1 53 ? 22.730 39.868 27.527 1.00 12.74 53 ASN B N 1
ATOM 1505 C CA . ASN B 1 53 ? 22.760 40.541 28.832 1.00 11.58 53 ASN B CA 1
ATOM 1506 C C . ASN B 1 53 ? 21.320 41.031 29.271 1.00 11.13 53 ASN B C 1
ATOM 1507 O O . ASN B 1 53 ? 21.167 41.959 30.058 1.00 12.97 53 ASN B O 1
ATOM 1512 N N . GLY B 1 54 ? 20.290 40.323 28.816 1.00 11.55 54 GLY B N 1
ATOM 1513 C CA . GLY B 1 54 ? 18.911 40.650 29.152 1.00 12.90 54 GLY B CA 1
ATOM 1514 C C . GLY B 1 54 ? 18.211 41.616 28.208 1.00 14.82 54 GLY B C 1
ATOM 1515 O O . GLY B 1 54 ? 17.041 41.951 28.452 1.00 15.32 54 GLY B O 1
ATOM 1516 N N . TYR B 1 55 ? 18.892 42.084 27.160 1.00 12.15 55 TYR B N 1
ATOM 1517 C CA . TYR B 1 55 ? 18.295 43.037 26.235 1.00 14.54 55 TYR B CA 1
ATOM 1518 C C . TYR B 1 55 ? 17.870 42.438 24.938 1.00 16.09 55 TYR B C 1
ATOM 1519 O O . TYR B 1 55 ? 18.381 41.389 24.532 1.00 17.63 55 TYR B O 1
ATOM 1528 N N . ASP B 1 56 ? 16.987 43.153 24.236 1.00 18.26 56 ASP B N 1
ATOM 1529 C CA . ASP B 1 56 ? 16.624 42.731 22.894 1.00 19.65 56 ASP B CA 1
ATOM 1530 C C . ASP B 1 56 ? 17.511 43.515 21.898 1.00 22.05 56 ASP B C 1
ATOM 1531 O O . ASP B 1 56 ? 18.283 44.398 22.290 1.00 22.78 56 ASP B O 1
ATOM 1536 N N . GLY B 1 57 ? 17.333 43.267 20.609 1.00 22.07 57 GLY B N 1
ATOM 1537 C CA . GLY B 1 57 ? 18.172 43.918 19.625 1.00 25.00 57 GLY B CA 1
ATOM 1538 C C . GLY B 1 57 ? 18.112 45.422 19.549 1.00 25.18 57 GLY B C 1
ATOM 1539 O O . GLY B 1 57 ? 19.002 46.037 18.979 1.00 26.21 57 GLY B O 1
ATOM 1540 N N . ASN B 1 58 ? 17.092 46.032 20.131 1.00 27.15 58 ASN B N 1
ATOM 1541 C CA . ASN B 1 58 ? 16.943 47.493 20.087 1.00 26.46 58 ASN B CA 1
ATOM 1542 C C . ASN B 1 58 ? 17.519 48.158 21.277 1.00 25.40 58 ASN B C 1
ATOM 1543 O O . ASN B 1 58 ? 17.374 49.363 21.409 1.00 28.94 58 ASN B O 1
ATOM 1548 N N . GLY B 1 59 ? 18.074 47.376 22.195 1.00 22.71 59 GLY B N 1
ATOM 1549 C CA . GLY B 1 59 ? 18.635 47.950 23.383 1.00 21.17 59 GLY B CA 1
ATOM 1550 C C . GLY B 1 59 ? 17.604 48.091 24.481 1.00 22.41 59 GLY B C 1
ATOM 1551 O O . GLY B 1 59 ? 17.809 48.897 25.437 1.00 22.68 59 GLY B O 1
ATOM 1552 N N . LYS B 1 60 ? 16.520 47.307 24.356 1.00 20.57 60 LYS B N 1
ATOM 1553 C CA . LYS B 1 60 ? 15.426 47.296 25.333 1.00 21.07 60 LYS B CA 1
ATOM 1554 C C . LYS B 1 60 ? 15.555 46.114 26.268 1.00 17.85 60 LYS B C 1
ATOM 1555 O O . LYS B 1 60 ? 15.805 45.003 25.849 1.00 18.67 60 LYS B O 1
ATOM 1561 N N . LEU B 1 61 ? 15.395 46.385 27.548 1.00 20.34 61 LEU B N 1
ATOM 1562 C CA . LEU B 1 61 ? 15.495 45.366 28.588 1.00 22.89 61 LEU B CA 1
ATOM 1563 C C . LEU B 1 61 ? 14.225 44.502 28.669 1.00 22.84 61 LEU B C 1
ATOM 1564 O O . LEU B 1 61 ? 13.103 44.998 28.724 1.00 22.62 61 LEU B O 1
ATOM 1569 N N . ILE B 1 62 ? 14.409 43.193 28.610 1.00 22.39 62 ILE B N 1
ATOM 1570 C CA . ILE B 1 62 ? 13.301 42.249 28.712 1.00 19.11 62 ILE B CA 1
ATOM 1571 C C . ILE B 1 62 ? 12.778 42.438 30.109 1.00 14.59 62 ILE B C 1
ATOM 1572 O O . ILE B 1 62 ? 13.550 42.415 31.069 1.00 15.31 62 ILE B O 1
ATOM 1577 N N . LYS B 1 63 ? 11.462 42.520 30.238 1.00 13.71 63 LYS B N 1
ATOM 1578 C CA . LYS B 1 63 ? 10.826 42.704 31.516 1.00 14.04 63 LYS B CA 1
ATOM 1579 C C . LYS B 1 63 ? 11.209 41.623 32.532 1.00 16.06 63 LYS B C 1
ATOM 1580 O O . LYS B 1 63 ? 11.059 40.414 32.268 1.00 15.49 63 LYS B O 1
ATOM 1586 N N . GLY B 1 64 ? 11.689 42.049 33.692 1.00 16.32 64 GLY B N 1
ATOM 1587 C CA . GLY B 1 64 ? 12.039 41.076 34.734 1.00 15.45 64 GLY B CA 1
ATOM 1588 C C . GLY B 1 64 ? 13.485 40.568 34.727 1.00 17.89 64 GLY B C 1
ATOM 1589 O O . GLY B 1 64 ? 13.890 39.841 35.643 1.00 17.07 64 GLY B O 1
ATOM 1590 N N . ARG B 1 65 ? 14.246 40.904 33.666 1.00 16.57 65 ARG B N 1
ATOM 1591 C CA . ARG B 1 65 ? 15.641 40.521 33.525 1.00 16.58 65 ARG B CA 1
ATOM 1592 C C . ARG B 1 65 ? 16.549 41.591 34.124 1.00 17.68 65 ARG B C 1
ATOM 1593 O O . ARG B 1 65 ? 16.217 42.773 34.161 1.00 19.50 65 ARG B O 1
ATOM 1601 N N . THR B 1 66 ? 17.615 41.128 34.760 1.00 19.51 66 THR B N 1
ATOM 1602 C CA . THR B 1 66 ? 18.565 41.986 35.447 1.00 21.18 66 THR B CA 1
ATOM 1603 C C . THR B 1 66 ? 19.909 41.876 34.694 1.00 17.73 66 THR B C 1
ATOM 1604 O O . THR B 1 66 ? 20.497 40.802 34.644 1.00 20.21 66 THR B O 1
ATOM 1608 N N . PRO B 1 67 ? 20.382 42.958 34.071 1.00 15.47 67 PRO B N 1
ATOM 1609 C CA . PRO B 1 67 ? 21.665 42.827 33.374 1.00 16.26 67 PRO B CA 1
ATOM 1610 C C . PRO B 1 67 ? 22.872 42.776 34.312 1.00 16.04 67 PRO B C 1
ATOM 1611 O O . PRO B 1 67 ? 22.828 43.327 35.391 1.00 17.06 67 PRO B O 1
ATOM 1615 N N . ILE B 1 68 ? 23.929 42.063 33.928 1.00 16.08 68 ILE B N 1
ATOM 1616 C CA . ILE B 1 68 ? 25.160 42.033 34.698 1.00 14.79 68 ILE B CA 1
ATOM 1617 C C . ILE B 1 68 ? 25.777 43.386 34.398 1.00 16.20 68 ILE B C 1
ATOM 1618 O O . ILE B 1 68 ? 25.827 43.828 33.234 1.00 16.49 68 ILE B O 1
ATOM 1623 N N . LYS B 1 69 ? 26.242 44.061 35.429 1.00 14.32 69 LYS B N 1
ATOM 1624 C CA . LYS B 1 69 ? 26.872 45.353 35.210 1.00 18.59 69 LYS B CA 1
ATOM 1625 C C . LYS B 1 69 ? 28.400 45.133 35.246 1.00 14.58 69 LYS B C 1
ATOM 1626 O O . LYS B 1 69 ? 28.884 44.569 36.197 1.00 13.86 69 LYS B O 1
ATOM 1632 N N . PHE B 1 70 ? 29.139 45.512 34.192 1.00 13.38 70 PHE B N 1
ATOM 1633 C CA . PHE B 1 70 ? 30.594 45.297 34.109 1.00 12.46 70 PHE B CA 1
ATOM 1634 C C . PHE B 1 70 ? 31.407 46.466 34.602 1.00 12.65 70 PHE B C 1
ATOM 1635 O O . PHE B 1 70 ? 32.544 46.306 35.010 1.00 13.24 70 PHE B O 1
ATOM 1643 N N . GLY B 1 71 ? 30.839 47.651 34.560 1.00 12.77 71 GLY B N 1
ATOM 1644 C CA . GLY B 1 71 ? 31.588 48.816 34.999 1.00 17.27 71 GLY B CA 1
ATOM 1645 C C . GLY B 1 71 ? 32.458 49.529 33.981 1.00 17.62 71 GLY B C 1
ATOM 1646 O O . GLY B 1 71 ? 33.460 50.139 34.351 1.00 22.84 71 GLY B O 1
ATOM 1647 N N . LYS B 1 72 ? 32.133 49.405 32.705 1.00 18.01 72 LYS B N 1
ATOM 1648 C CA . LYS B 1 72 ? 32.841 50.100 31.658 1.00 17.87 72 LYS B CA 1
ATOM 1649 C C . LYS B 1 72 ? 31.733 50.620 30.772 1.00 17.08 72 LYS B C 1
ATOM 1650 O O . LYS B 1 72 ? 30.782 49.909 30.501 1.00 15.39 72 LYS B O 1
ATOM 1656 N N . ALA B 1 73 ? 31.880 51.823 30.251 1.00 15.78 73 ALA B N 1
ATOM 1657 C CA . ALA B 1 73 ? 30.855 52.433 29.418 1.00 17.28 73 ALA B CA 1
ATOM 1658 C C . ALA B 1 73 ? 30.428 51.620 28.176 1.00 18.09 73 ALA B C 1
ATOM 1659 O O . ALA B 1 73 ? 29.221 51.419 27.941 1.00 20.68 73 ALA B O 1
ATOM 1661 N N . ASP B 1 74 ? 31.418 51.163 27.392 1.00 16.77 74 ASP B N 1
ATOM 1662 C CA . ASP B 1 74 ? 31.165 50.400 26.186 1.00 17.94 74 ASP B CA 1
ATOM 1663 C C . ASP B 1 74 ? 30.500 49.088 26.474 1.00 15.93 74 ASP B C 1
ATOM 1664 O O . ASP B 1 74 ? 29.695 48.649 25.683 1.00 15.66 74 ASP B O 1
ATOM 1669 N N . CYS B 1 75 ? 30.790 48.520 27.635 1.00 13.87 75 CYS B N 1
ATOM 1670 C CA . CYS B 1 75 ? 30.221 47.248 28.088 1.00 16.06 75 CYS B CA 1
ATOM 1671 C C . CYS B 1 75 ? 28.782 47.366 28.633 1.00 16.27 75 CYS B C 1
ATOM 1672 O O . CYS B 1 75 ? 27.897 46.530 28.323 1.00 16.14 75 CYS B O 1
ATOM 1675 N N . ASP B 1 76 ? 28.533 48.471 29.337 1.00 14.71 76 ASP B N 1
ATOM 1676 C CA . ASP B 1 76 ? 27.240 48.735 29.980 1.00 16.30 76 ASP B CA 1
ATOM 1677 C C . ASP B 1 76 ? 26.183 49.504 29.191 1.00 15.07 76 ASP B C 1
ATOM 1678 O O . ASP B 1 76 ? 24.992 49.499 29.560 1.00 14.70 76 ASP B O 1
ATOM 1683 N N . ARG B 1 77 ? 26.575 50.112 28.091 1.00 14.80 77 ARG B N 1
ATOM 1684 C CA . ARG B 1 77 ? 25.574 50.783 27.292 1.00 17.69 77 ARG B CA 1
ATOM 1685 C C . ARG B 1 77 ? 24.660 49.768 26.605 1.00 19.23 77 ARG B C 1
ATOM 1686 O O . ARG B 1 77 ? 25.089 48.677 26.237 1.00 22.54 77 ARG B O 1
ATOM 1694 N N . PRO B 1 78 ? 23.379 50.077 26.444 1.00 17.29 78 PRO B N 1
ATOM 1695 C CA . PRO B 1 78 ? 22.582 49.056 25.776 1.00 17.26 78 PRO B CA 1
ATOM 1696 C C . PRO B 1 78 ? 23.006 48.846 24.330 1.00 17.48 78 PRO B C 1
ATOM 1697 O O . PRO B 1 78 ? 23.463 49.762 23.637 1.00 18.37 78 PRO B O 1
ATOM 1701 N N . PRO B 1 79 ? 22.879 47.619 23.869 1.00 16.25 79 PRO B N 1
ATOM 1702 C CA . PRO B 1 79 ? 23.217 47.140 22.543 1.00 17.19 79 PRO B CA 1
ATOM 1703 C C . PRO B 1 79 ? 22.327 47.572 21.385 1.00 15.46 79 PRO B C 1
ATOM 1704 O O . PRO B 1 79 ? 21.115 47.777 21.516 1.00 16.45 79 PRO B O 1
ATOM 1708 N N . LYS B 1 80 ? 22.941 47.533 20.228 1.00 16.73 80 LYS B N 1
ATOM 1709 C CA . LYS B 1 80 ? 22.318 47.801 18.961 1.00 20.98 80 LYS B CA 1
ATOM 1710 C C . LYS B 1 80 ? 22.834 46.602 18.178 1.00 17.66 80 LYS B C 1
ATOM 1711 O O . LYS B 1 80 ? 23.991 46.548 17.821 1.00 20.01 80 LYS B O 1
ATOM 1717 N N . HIS B 1 81 ? 21.970 45.617 17.977 1.00 19.30 81 HIS B N 1
ATOM 1718 C CA . HIS B 1 81 ? 22.322 44.378 17.298 1.00 21.59 81 HIS B CA 1
ATOM 1719 C C . HIS B 1 81 ? 21.280 44.073 16.230 1.00 26.68 81 HIS B C 1
ATOM 1720 O O . HIS B 1 81 ? 20.192 43.609 16.531 1.00 26.62 81 HIS B O 1
ATOM 1727 N N . SER B 1 82 ? 21.627 44.325 14.984 1.00 35.11 82 SER B N 1
ATOM 1728 C CA . SER B 1 82 ? 20.730 44.112 13.861 1.00 45.60 82 SER B CA 1
ATOM 1729 C C . SER B 1 82 ? 20.672 42.700 13.352 1.00 52.85 82 SER B C 1
ATOM 1730 O O . SER B 1 82 ? 21.391 41.813 13.821 1.00 53.89 82 SER B O 1
ATOM 1733 N N . GLN B 1 83 ? 19.830 42.545 12.340 1.00 61.50 83 GLN B N 1
ATOM 1734 C CA . GLN B 1 83 ? 19.580 41.301 11.630 1.00 69.36 83 GLN B CA 1
ATOM 1735 C C . GLN B 1 83 ? 20.531 40.188 11.999 1.00 66.81 83 GLN B C 1
ATOM 1736 O O . GLN B 1 83 ? 20.220 39.352 12.842 1.00 65.90 83 GLN B O 1
ATOM 1742 N N . ASN B 1 84 ? 21.725 40.258 11.426 1.00 63.69 84 ASN B N 1
ATOM 1743 C CA . ASN B 1 84 ? 22.741 39.247 11.602 1.00 61.62 84 ASN B CA 1
ATOM 1744 C C . ASN B 1 84 ? 23.969 39.709 12.367 1.00 58.45 84 ASN B C 1
ATOM 1745 O O . ASN B 1 84 ? 25.030 39.107 12.254 1.00 55.84 84 ASN B O 1
ATOM 1750 N N . GLY B 1 85 ? 23.829 40.764 13.151 1.00 54.02 85 GLY B N 1
ATOM 1751 C CA . GLY B 1 85 ? 24.963 41.254 13.899 1.00 53.11 85 GLY B CA 1
ATOM 1752 C C . GLY B 1 85 ? 25.960 41.932 12.986 1.00 52.68 85 GLY B C 1
ATOM 1753 O O . GLY B 1 85 ? 27.124 42.150 13.362 1.00 49.36 85 GLY B O 1
ATOM 1754 N N . MET B 1 86 ? 25.479 42.323 11.804 1.00 52.57 86 MET B N 1
ATOM 1755 C CA . MET B 1 86 ? 26.301 42.987 10.792 1.00 53.44 86 MET B CA 1
ATOM 1756 C C . MET B 1 86 ? 25.926 44.438 10.445 1.00 48.59 86 MET B C 1
ATOM 1757 O O . MET B 1 86 ? 26.514 45.007 9.532 1.00 46.54 86 MET B O 1
ATOM 1762 N N . GLY B 1 87 ? 24.913 45.003 11.109 1.00 44.23 87 GLY B N 1
ATOM 1763 C CA . GLY B 1 87 ? 24.495 46.375 10.853 1.00 39.70 87 GLY B CA 1
ATOM 1764 C C . GLY B 1 87 ? 25.677 47.327 10.839 1.00 36.61 87 GLY B C 1
ATOM 1765 O O . GLY B 1 87 ? 26.648 47.155 11.578 1.00 35.50 87 GLY B O 1
ATOM 1766 N N . LYS B 1 88 ? 25.596 48.358 10.015 1.00 34.50 88 LYS B N 1
ATOM 1767 C CA . LYS B 1 88 ? 26.697 49.308 9.898 1.00 32.72 88 LYS B CA 1
ATOM 1768 C C . LYS B 1 88 ? 27.038 50.077 11.172 1.00 32.42 88 LYS B C 1
ATOM 1769 O O . LYS B 1 88 ? 28.147 50.627 11.289 1.00 33.25 88 LYS B O 1
ATOM 1775 N N . ASP B 1 89 ? 26.090 50.157 12.104 1.00 27.92 89 ASP B N 1
ATOM 1776 C CA . ASP B 1 89 ? 26.348 50.850 13.349 1.00 26.30 89 ASP B CA 1
ATOM 1777 C C . ASP B 1 89 ? 26.044 49.994 14.575 1.00 25.25 89 ASP B C 1
ATOM 1778 O O . ASP B 1 89 ? 25.894 50.536 15.686 1.00 26.87 89 ASP B O 1
ATOM 1783 N N . ASP B 1 90 ? 26.024 48.674 14.401 1.00 19.88 90 ASP B N 1
ATOM 1784 C CA . ASP B 1 90 ? 25.778 47.789 15.535 1.00 19.87 90 ASP B CA 1
ATOM 1785 C C . ASP B 1 90 ? 26.914 47.861 16.522 1.00 18.31 90 ASP B C 1
ATOM 1786 O O . ASP B 1 90 ? 28.072 48.045 16.136 1.00 18.09 90 ASP B O 1
ATOM 1791 N N . HIS B 1 91 ? 26.567 47.645 17.782 1.00 16.10 91 HIS B N 1
ATOM 1792 C CA . HIS B 1 91 ? 27.497 47.656 18.893 1.00 15.16 91 HIS B CA 1
ATOM 1793 C C . HIS B 1 91 ? 26.823 46.696 19.907 1.00 13.87 91 HIS B C 1
ATOM 1794 O O . HIS B 1 91 ? 25.642 46.874 20.252 1.00 13.29 91 HIS B O 1
ATOM 1801 N N . TYR B 1 92 ? 27.500 45.605 20.253 1.00 11.31 92 TYR B N 1
ATOM 1802 C CA . TYR B 1 92 ? 26.910 44.658 21.211 1.00 10.86 92 TYR B CA 1
ATOM 1803 C C . TYR B 1 92 ? 28.040 43.814 21.835 1.00 10.49 92 TYR B C 1
ATOM 1804 O O . TYR B 1 92 ? 29.200 43.974 21.426 1.00 12.57 92 TYR B O 1
ATOM 1813 N N . LEU B 1 93 ? 27.703 42.955 22.810 1.00 9.99 93 LEU B N 1
ATOM 1814 C CA . LEU B 1 93 ? 28.665 42.087 23.526 1.00 11.30 93 LEU B CA 1
ATOM 1815 C C . LEU B 1 93 ? 28.726 40.738 22.862 1.00 7.57 93 LEU B C 1
ATOM 1816 O O . LEU B 1 93 ? 27.679 40.210 22.434 1.00 9.72 93 LEU B O 1
ATOM 1821 N N . LEU B 1 94 ? 29.917 40.196 22.784 1.00 6.71 94 LEU B N 1
ATOM 1822 C CA . LEU B 1 94 ? 30.160 38.865 22.233 1.00 9.07 94 LEU B CA 1
ATOM 1823 C C . LEU B 1 94 ? 30.653 37.988 23.371 1.00 6.46 94 LEU B C 1
ATOM 1824 O O . LEU B 1 94 ? 31.163 38.509 24.346 1.00 10.31 94 LEU B O 1
ATOM 1829 N N . GLU B 1 95 ? 30.357 36.695 23.335 1.00 8.56 95 GLU B N 1
ATOM 1830 C CA . GLU B 1 95 ? 30.909 35.764 24.335 1.00 8.72 95 GLU B CA 1
ATOM 1831 C C . GLU B 1 95 ? 31.753 34.689 23.585 1.00 10.98 95 GLU B C 1
ATOM 1832 O O . GLU B 1 95 ? 31.379 34.289 22.463 1.00 12.52 95 GLU B O 1
ATOM 1838 N N . PHE B 1 96 ? 32.914 34.327 24.147 1.00 8.19 96 PHE B N 1
ATOM 1839 C CA . PHE B 1 96 ? 33.828 33.323 23.573 1.00 4.77 96 PHE B CA 1
ATOM 1840 C C . PHE B 1 96 ? 34.346 32.415 24.705 1.00 8.42 96 PHE B C 1
ATOM 1841 O O . PHE B 1 96 ? 34.641 32.933 25.774 1.00 5.16 96 PHE B O 1
ATOM 1849 N N . PRO B 1 97 ? 34.467 31.082 24.485 1.00 6.65 97 PRO B N 1
ATOM 1850 C CA . PRO B 1 97 ? 34.951 30.206 25.570 1.00 6.97 97 PRO B CA 1
ATOM 1851 C C . PRO B 1 97 ? 36.325 30.641 26.028 1.00 6.35 97 PRO B C 1
ATOM 1852 O O . PRO B 1 97 ? 37.119 31.113 25.232 1.00 8.05 97 PRO B O 1
ATOM 1856 N N . THR B 1 98 ? 36.591 30.529 27.304 1.00 8.66 98 THR B N 1
ATOM 1857 C CA . THR B 1 98 ? 37.910 30.857 27.807 1.00 8.07 98 THR B CA 1
ATOM 1858 C C . THR B 1 98 ? 38.222 29.779 28.877 1.00 9.46 98 THR B C 1
ATOM 1859 O O . THR B 1 98 ? 37.290 29.274 29.580 1.00 10.22 98 THR B O 1
ATOM 1863 N N . PHE B 1 99 ? 39.503 29.419 29.032 1.00 10.66 99 PHE B N 1
ATOM 1864 C CA . PHE B 1 99 ? 39.868 28.294 29.912 1.00 11.03 99 PHE B CA 1
ATOM 1865 C C . PHE B 1 99 ? 40.964 28.617 30.895 1.00 11.26 99 PHE B C 1
ATOM 1866 O O . PHE B 1 99 ? 41.737 29.520 30.651 1.00 11.16 99 PHE B O 1
ATOM 1874 N N . PRO B 1 100 ? 41.090 27.864 32.000 1.00 11.80 100 PRO B N 1
ATOM 1875 C CA . PRO B 1 100 ? 42.194 28.251 32.910 1.00 11.65 100 PRO B CA 1
ATOM 1876 C C . PRO B 1 100 ? 43.590 28.163 32.220 1.00 14.05 100 PRO B C 1
ATOM 1877 O O . PRO B 1 100 ? 44.463 28.997 32.473 1.00 17.70 100 PRO B O 1
ATOM 1881 N N . ASP B 1 101 ? 43.766 27.235 31.275 1.00 13.18 101 ASP B N 1
ATOM 1882 C CA . ASP B 1 101 ? 45.022 27.092 30.567 1.00 13.06 101 ASP B CA 1
ATOM 1883 C C . ASP B 1 101 ? 45.287 28.095 29.472 1.00 13.06 101 ASP B C 1
ATOM 1884 O O . ASP B 1 101 ? 46.363 28.069 28.877 1.00 16.91 101 ASP B O 1
ATOM 1889 N N . GLY B 1 102 ? 44.299 28.939 29.158 1.00 13.15 102 GLY B N 1
ATOM 1890 C CA . GLY B 1 102 ? 44.497 29.970 28.153 1.00 10.47 102 GLY B CA 1
ATOM 1891 C C . GLY B 1 102 ? 44.478 29.573 26.681 1.00 10.51 102 GLY B C 1
ATOM 1892 O O . GLY B 1 102 ? 44.589 30.435 25.815 1.00 10.75 102 GLY B O 1
ATOM 1893 N N . HIS B 1 103 ? 44.316 28.293 26.381 1.00 10.48 103 HIS B N 1
ATOM 1894 C CA . HIS B 1 103 ? 44.346 27.868 24.982 1.00 10.85 103 HIS B CA 1
ATOM 1895 C C . HIS B 1 103 ? 43.199 28.476 24.138 1.00 12.85 103 HIS B C 1
ATOM 1896 O O . HIS B 1 103 ? 42.149 28.848 24.656 1.00 16.81 103 HIS B O 1
ATOM 1903 N N . ASP B 1 104 ? 43.429 28.588 22.850 1.00 13.13 104 ASP B N 1
ATOM 1904 C CA . ASP B 1 104 ? 42.466 29.149 21.915 1.00 16.23 104 ASP B CA 1
ATOM 1905 C C . ASP B 1 104 ? 41.412 28.158 21.458 1.00 14.53 104 ASP B C 1
ATOM 1906 O O . ASP B 1 104 ? 41.720 27.138 20.845 1.00 14.08 104 ASP B O 1
ATOM 1911 N N . TYR B 1 105 ? 40.169 28.433 21.827 1.00 13.75 105 TYR B N 1
ATOM 1912 C CA . TYR B 1 105 ? 39.078 27.575 21.470 1.00 12.43 105 TYR B CA 1
ATOM 1913 C C . TYR B 1 105 ? 38.990 27.368 19.939 1.00 16.88 105 TYR B C 1
ATOM 1914 O O . TYR B 1 105 ? 39.133 28.337 19.148 1.00 17.21 105 TYR B O 1
ATOM 1923 N N . LYS B 1 106 ? 38.780 26.111 19.503 1.00 17.58 106 LYS B N 1
ATOM 1924 C CA . LYS B 1 106 ? 38.625 25.789 18.076 1.00 20.93 106 LYS B CA 1
ATOM 1925 C C . LYS B 1 106 ? 37.222 26.211 17.592 1.00 22.10 106 LYS B C 1
ATOM 1926 O O . LYS B 1 106 ? 36.290 25.404 17.535 1.00 21.64 106 LYS B O 1
ATOM 1932 N N . PHE B 1 107 ? 37.089 27.481 17.220 1.00 23.73 107 PHE B N 1
ATOM 1933 C CA . PHE B 1 107 ? 35.812 28.024 16.814 1.00 24.27 107 PHE B CA 1
ATOM 1934 C C . PHE B 1 107 ? 35.162 27.372 15.596 1.00 26.39 107 PHE B C 1
ATOM 1935 O O . PHE B 1 107 ? 33.953 27.444 15.427 1.00 28.57 107 PHE B O 1
ATOM 1943 N N . ASP B 1 108 ? 35.931 26.677 14.776 1.00 30.39 108 ASP B N 1
ATOM 1944 C CA . ASP B 1 108 ? 35.329 26.048 13.614 1.00 34.76 108 ASP B CA 1
ATOM 1945 C C . ASP B 1 108 ? 35.076 24.571 13.823 1.00 35.88 108 ASP B C 1
ATOM 1946 O O . ASP B 1 108 ? 34.571 23.897 12.921 1.00 35.68 108 ASP B O 1
ATOM 1951 N N . SER B 1 109 ? 35.362 24.084 15.031 1.00 35.56 109 SER B N 1
ATOM 1952 C CA . SER B 1 109 ? 35.142 22.683 15.354 1.00 37.22 109 SER B CA 1
ATOM 1953 C C . SER B 1 109 ? 33.654 22.410 15.333 1.00 41.94 109 SER B C 1
ATOM 1954 O O . SER B 1 109 ? 32.860 23.179 15.872 1.00 39.30 109 SER B O 1
ATOM 1957 N N . LYS B 1 110 ? 33.287 21.292 14.736 1.00 51.23 110 LYS B N 1
ATOM 1958 C CA . LYS B 1 110 ? 31.888 20.869 14.635 1.00 61.29 110 LYS B CA 1
ATOM 1959 C C . LYS B 1 110 ? 31.875 19.342 14.692 1.00 65.08 110 LYS B C 1
ATOM 1960 O O . LYS B 1 110 ? 32.786 18.699 14.169 1.00 67.21 110 LYS B O 1
ATOM 1966 N N . LYS B 1 111 ? 30.895 18.784 15.398 1.00 68.53 111 LYS B N 1
ATOM 1967 C CA . LYS B 1 111 ? 30.751 17.335 15.577 1.00 72.28 111 LYS B CA 1
ATOM 1968 C C . LYS B 1 111 ? 31.966 16.471 15.222 1.00 66.23 111 LYS B C 1
ATOM 1969 O O . LYS B 1 111 ? 32.076 15.948 14.104 1.00 65.38 111 LYS B O 1
ATOM 1975 N N . PRO B 1 112 ? 32.872 16.270 16.191 1.00 59.46 112 PRO B N 1
ATOM 1976 C CA . PRO B 1 112 ? 32.828 16.782 17.563 1.00 52.86 112 PRO B CA 1
ATOM 1977 C C . PRO B 1 112 ? 33.221 18.271 17.764 1.00 45.80 112 PRO B C 1
ATOM 1978 O O . PRO B 1 112 ? 34.312 18.715 17.374 1.00 42.91 112 PRO B O 1
ATOM 1982 N N . LYS B 1 113 ? 32.317 19.040 18.365 1.00 38.17 113 LYS B N 1
ATOM 1983 C CA . LYS B 1 113 ? 32.597 20.446 18.665 1.00 30.46 113 LYS B CA 1
ATOM 1984 C C . LYS B 1 113 ? 33.394 20.401 19.966 1.00 24.98 113 LYS B C 1
ATOM 1985 O O . LYS B 1 113 ? 33.088 19.609 20.849 1.00 21.09 113 LYS B O 1
ATOM 1991 N N . GLU B 1 114 ? 34.436 21.208 20.070 1.00 20.31 114 GLU B N 1
ATOM 1992 C CA . GLU B 1 114 ? 35.243 21.232 21.291 1.00 18.12 114 GLU B CA 1
ATOM 1993 C C . GLU B 1 114 ? 34.352 21.646 22.494 1.00 16.19 114 GLU B C 1
ATOM 1994 O O . GLU B 1 114 ? 33.452 22.457 22.365 1.00 15.72 114 GLU B O 1
ATOM 2000 N N . ASN B 1 115 ? 34.577 21.066 23.660 1.00 14.72 115 ASN B N 1
ATOM 2001 C CA . ASN B 1 115 ? 33.793 21.424 24.853 1.00 16.43 115 ASN B CA 1
ATOM 2002 C C . ASN B 1 115 ? 34.155 22.884 25.229 1.00 17.26 115 ASN B C 1
ATOM 2003 O O . ASN B 1 115 ? 35.323 23.153 25.492 1.00 16.25 115 ASN B O 1
ATOM 2008 N N . PRO B 1 116 ? 33.156 23.801 25.318 1.00 14.47 116 PRO B N 1
ATOM 2009 C CA . PRO B 1 116 ? 33.460 25.193 25.674 1.00 13.43 116 PRO B CA 1
ATOM 2010 C C . PRO B 1 116 ? 33.561 25.410 27.167 1.00 12.17 116 PRO B C 1
ATOM 2011 O O . PRO B 1 116 ? 33.981 26.464 27.645 1.00 10.60 116 PRO B O 1
ATOM 2015 N N . GLY B 1 117 ? 33.266 24.379 27.940 1.00 9.61 117 GLY B N 1
ATOM 2016 C CA . GLY B 1 117 ? 33.324 24.561 29.363 1.00 11.54 117 GLY B CA 1
ATOM 2017 C C . GLY B 1 117 ? 32.297 25.571 29.874 1.00 8.69 117 GLY B C 1
ATOM 2018 O O . GLY B 1 117 ? 31.427 26.042 29.150 1.00 10.74 117 GLY B O 1
ATOM 2019 N N . PRO B 1 118 ? 32.399 25.952 31.136 1.00 10.92 118 PRO B N 1
ATOM 2020 C CA . PRO B 1 118 ? 31.480 26.904 31.764 1.00 7.48 118 PRO B CA 1
ATOM 2021 C C . PRO B 1 118 ? 31.856 28.393 31.669 1.00 11.05 118 PRO B C 1
ATOM 2022 O O . PRO B 1 118 ? 30.974 29.213 31.976 1.00 11.16 118 PRO B O 1
ATOM 2026 N N . ALA B 1 119 ? 33.130 28.736 31.358 1.00 9.29 119 ALA B N 1
ATOM 2027 C CA . ALA B 1 119 ? 33.534 30.141 31.307 1.00 9.59 119 ALA B CA 1
ATOM 2028 C C . ALA B 1 119 ? 33.581 30.866 29.939 1.00 11.10 119 ALA B C 1
ATOM 2029 O O . ALA B 1 119 ? 34.021 30.321 28.897 1.00 12.94 119 ALA B O 1
ATOM 2031 N N . ARG B 1 120 ? 33.232 32.147 29.960 1.00 10.48 120 ARG B N 1
ATOM 2032 C CA . ARG B 1 120 ? 33.222 32.986 28.776 1.00 8.35 120 ARG B CA 1
ATOM 2033 C C . ARG B 1 120 ? 33.883 34.319 28.990 1.00 9.26 120 ARG B C 1
ATOM 2034 O O . ARG B 1 120 ? 33.759 34.903 30.074 1.00 8.92 120 ARG B O 1
ATOM 2042 N N . VAL B 1 121 ? 34.656 34.753 27.992 1.00 9.10 121 VAL B N 1
ATOM 2043 C CA . VAL B 1 121 ? 35.246 36.076 28.016 1.00 10.07 121 VAL B CA 1
ATOM 2044 C C . VAL B 1 121 ? 34.198 36.909 27.232 1.00 9.33 121 VAL B C 1
ATOM 2045 O O . VAL B 1 121 ? 33.713 36.484 26.220 1.00 9.27 121 VAL B O 1
ATOM 2049 N N . ILE B 1 122 ? 33.729 37.987 27.849 1.00 9.88 122 ILE B N 1
ATOM 2050 C CA . ILE B 1 122 ? 32.738 38.905 27.291 1.00 10.12 122 ILE B CA 1
ATOM 2051 C C . ILE B 1 122 ? 33.538 40.124 26.844 1.00 10.73 122 ILE B C 1
ATOM 2052 O O . ILE B 1 122 ? 34.327 40.653 27.636 1.00 11.55 122 ILE B O 1
ATOM 2057 N N . TYR B 1 123 ? 33.330 40.575 25.608 1.00 9.26 123 TYR B N 1
ATOM 2058 C CA . TYR B 1 123 ? 34.049 41.710 25.049 1.00 7.67 123 TYR B CA 1
ATOM 2059 C C . TYR B 1 123 ? 33.134 42.320 24.014 1.00 10.28 123 TYR B C 1
ATOM 2060 O O . TYR B 1 123 ? 32.138 41.727 23.624 1.00 11.14 123 TYR B O 1
ATOM 2069 N N . THR B 1 124 ? 33.478 43.513 23.558 1.00 11.44 124 THR B N 1
ATOM 2070 C CA . THR B 1 124 ? 32.606 44.197 22.622 1.00 13.50 124 THR B CA 1
ATOM 2071 C C . THR B 1 124 ? 32.840 44.047 21.128 1.00 13.16 124 THR B C 1
ATOM 2072 O O . THR B 1 124 ? 33.924 43.697 20.646 1.00 16.28 124 THR B O 1
ATOM 2076 N N . TYR B 1 125 ? 31.745 44.237 20.406 1.00 14.68 125 TYR B N 1
ATOM 2077 C CA . TYR B 1 125 ? 31.792 44.301 18.992 1.00 17.18 125 TYR B CA 1
ATOM 2078 C C . TYR B 1 125 ? 31.443 45.814 18.749 1.00 18.32 125 TYR B C 1
ATOM 2079 O O . TYR B 1 125 ? 30.415 46.324 19.217 1.00 16.38 125 TYR B O 1
ATOM 2088 N N . PRO B 1 126 ? 32.221 46.498 17.888 1.00 21.21 126 PRO B N 1
ATOM 2089 C CA . PRO B 1 126 ? 33.356 45.921 17.157 1.00 20.73 126 PRO B CA 1
ATOM 2090 C C . PRO B 1 126 ? 34.750 46.216 17.671 1.00 21.37 126 PRO B C 1
ATOM 2091 O O . PRO B 1 126 ? 35.719 45.627 17.216 1.00 21.36 126 PRO B O 1
ATOM 2095 N N . ASN B 1 127 ? 34.860 47.045 18.686 1.00 23.02 127 ASN B N 1
ATOM 2096 C CA . ASN B 1 127 ? 36.192 47.419 19.169 1.00 27.39 127 ASN B CA 1
ATOM 2097 C C . ASN B 1 127 ? 37.000 46.453 20.016 1.00 24.92 127 ASN B C 1
ATOM 2098 O O . ASN B 1 127 ? 38.187 46.685 20.236 1.00 27.43 127 ASN B O 1
ATOM 2103 N N . LYS B 1 128 ? 36.351 45.412 20.525 1.00 22.30 128 LYS B N 1
ATOM 2104 C CA . LYS B 1 128 ? 36.969 44.409 21.374 1.00 19.02 128 LYS B CA 1
ATOM 2105 C C . LYS B 1 128 ? 37.399 44.891 22.725 1.00 17.78 128 LYS B C 1
ATOM 2106 O O . LYS B 1 128 ? 38.455 44.497 23.219 1.00 19.43 128 LYS B O 1
ATOM 2112 N N . VAL B 1 129 ? 36.617 45.786 23.328 1.00 13.43 129 VAL B N 1
ATOM 2113 C CA . VAL B 1 129 ? 36.931 46.194 24.692 1.00 12.97 129 VAL B CA 1
ATOM 2114 C C . VAL B 1 129 ? 36.604 44.961 25.574 1.00 12.40 129 VAL B C 1
ATOM 2115 O O . VAL B 1 129 ? 35.584 44.303 25.383 1.00 12.92 129 VAL B O 1
ATOM 2119 N N . PHE B 1 130 ? 37.488 44.634 26.510 1.00 11.34 130 PHE B N 1
ATOM 2120 C CA . PHE B 1 130 ? 37.302 43.509 27.405 1.00 12.54 130 PHE B CA 1
ATOM 2121 C C . PHE B 1 130 ? 36.365 43.936 28.521 1.00 11.75 130 PHE B C 1
ATOM 2122 O O . PHE B 1 130 ? 36.607 44.938 29.180 1.00 11.58 130 PHE B O 1
ATOM 2130 N N . CYS B 1 131 ? 35.274 43.195 28.719 1.00 7.90 131 CYS B N 1
ATOM 2131 C CA . CYS B 1 131 ? 34.301 43.514 29.777 1.00 7.68 131 CYS B CA 1
ATOM 2132 C C . CYS B 1 131 ? 34.468 42.720 31.092 1.00 9.51 131 CYS B C 1
ATOM 2133 O O . CYS B 1 131 ? 34.339 43.267 32.190 1.00 10.10 131 CYS B O 1
ATOM 2136 N N . GLY B 1 132 ? 34.757 41.421 30.976 1.00 10.90 132 GLY B N 1
ATOM 2137 C CA . GLY B 1 132 ? 34.919 40.558 32.129 1.00 8.11 132 GLY B CA 1
ATOM 2138 C C . GLY B 1 132 ? 34.767 39.074 31.803 1.00 10.64 132 GLY B C 1
ATOM 2139 O O . GLY B 1 132 ? 34.571 38.696 30.668 1.00 12.58 132 GLY B O 1
ATOM 2140 N N . ILE B 1 133 ? 34.864 38.229 32.819 1.00 7.27 133 ILE B N 1
ATOM 2141 C CA . ILE B 1 133 ? 34.728 36.806 32.622 1.00 9.59 133 ILE B CA 1
ATOM 2142 C C . ILE B 1 133 ? 33.508 36.412 33.459 1.00 7.87 133 ILE B C 1
ATOM 2143 O O . ILE B 1 133 ? 33.274 36.966 34.566 1.00 12.16 133 ILE B O 1
ATOM 2148 N N . VAL B 1 134 ? 32.688 35.544 32.870 1.00 10.47 134 VAL B N 1
ATOM 2149 C CA . VAL B 1 134 ? 31.466 35.060 33.478 1.00 10.48 134 VAL B CA 1
ATOM 2150 C C . VAL B 1 134 ? 31.483 33.552 33.368 1.00 12.20 134 VAL B C 1
ATOM 2151 O O . VAL B 1 134 ? 32.281 33.009 32.639 1.00 13.06 134 VAL B O 1
ATOM 2155 N N . ALA B 1 135 ? 30.645 32.866 34.125 1.00 9.02 135 ALA B N 1
ATOM 2156 C CA . ALA B 1 135 ? 30.637 31.435 34.059 1.00 11.19 135 ALA B CA 1
ATOM 2157 C C . ALA B 1 135 ? 29.287 30.930 34.437 1.00 12.14 135 ALA B C 1
ATOM 2158 O O . ALA B 1 135 ? 28.575 31.545 35.261 1.00 12.12 135 ALA B O 1
ATOM 2160 N N . HIS B 1 136 ? 28.916 29.844 33.753 1.00 13.87 136 HIS B N 1
ATOM 2161 C CA . HIS B 1 136 ? 27.650 29.139 33.960 1.00 13.17 136 HIS B CA 1
ATOM 2162 C C . HIS B 1 136 ? 27.586 28.677 35.408 1.00 17.51 136 HIS B C 1
ATOM 2163 O O . HIS B 1 136 ? 28.620 28.338 36.018 1.00 18.22 136 HIS B O 1
ATOM 2170 N N . GLN B 1 137 ? 26.386 28.617 35.964 1.00 17.71 137 GLN B N 1
ATOM 2171 C CA . GLN B 1 137 ? 26.311 28.255 37.350 1.00 21.69 137 GLN B CA 1
ATOM 2172 C C . GLN B 1 137 ? 26.425 26.770 37.641 1.00 21.91 137 GLN B C 1
ATOM 2173 O O . GLN B 1 137 ? 27.019 26.393 38.657 1.00 26.03 137 GLN B O 1
ATOM 2179 N N . ARG B 1 138 ? 25.941 25.908 36.756 1.00 19.74 138 ARG B N 1
ATOM 2180 C CA . ARG B 1 138 ? 26.083 24.477 37.021 1.00 21.15 138 ARG B CA 1
ATOM 2181 C C . ARG B 1 138 ? 26.440 23.746 35.747 1.00 19.49 138 ARG B C 1
ATOM 2182 O O . ARG B 1 138 ? 25.705 23.773 34.750 1.00 23.30 138 ARG B O 1
ATOM 2190 N N . GLY B 1 139 ? 27.612 23.144 35.727 1.00 16.04 139 GLY B N 1
ATOM 2191 C CA . GLY B 1 139 ? 28.022 22.495 34.489 1.00 13.99 139 GLY B CA 1
ATOM 2192 C C . GLY B 1 139 ? 28.148 23.600 33.433 1.00 16.14 139 GLY B C 1
ATOM 2193 O O . GLY B 1 139 ? 28.570 24.721 33.779 1.00 16.64 139 GLY B O 1
ATOM 2194 N N . ASN B 1 140 ? 27.879 23.278 32.162 1.00 10.26 140 ASN B N 1
ATOM 2195 C CA . ASN B 1 140 ? 27.886 24.253 31.042 1.00 13.99 140 ASN B CA 1
ATOM 2196 C C . ASN B 1 140 ? 26.532 24.935 30.846 1.00 13.42 140 ASN B C 1
ATOM 2197 O O . ASN B 1 140 ? 26.281 25.427 29.756 1.00 11.03 140 ASN B O 1
ATOM 2202 N N . GLN B 1 141 ? 25.644 24.869 31.841 1.00 14.21 141 GLN B N 1
ATOM 2203 C CA . GLN B 1 141 ? 24.303 25.490 31.783 1.00 16.16 141 GLN B CA 1
ATOM 2204 C C . GLN B 1 141 ? 23.866 26.321 32.986 1.00 14.72 141 GLN B C 1
ATOM 2205 O O . GLN B 1 141 ? 24.624 26.538 33.946 1.00 15.21 141 GLN B O 1
ATOM 2211 N N . GLY B 1 142 ? 22.627 26.784 32.902 1.00 15.46 142 GLY B N 1
ATOM 2212 C CA . GLY B 1 142 ? 22.062 27.667 33.905 1.00 13.59 142 GLY B CA 1
ATOM 2213 C C . GLY B 1 142 ? 22.454 29.114 33.539 1.00 14.12 142 GLY B C 1
ATOM 2214 O O . GLY B 1 142 ? 22.975 29.403 32.450 1.00 16.65 142 GLY B O 1
ATOM 2215 N N . ASP B 1 143 ? 22.349 29.983 34.526 1.00 15.28 143 ASP B N 1
ATOM 2216 C CA . ASP B 1 143 ? 22.705 31.384 34.397 1.00 16.43 143 ASP B CA 1
ATOM 2217 C C . ASP B 1 143 ? 24.236 31.657 34.290 1.00 17.03 143 ASP B C 1
ATOM 2218 O O . ASP B 1 143 ? 25.031 30.947 34.886 1.00 16.78 143 ASP B O 1
ATOM 2223 N N . LEU B 1 144 ? 24.626 32.646 33.476 1.00 16.44 144 LEU B N 1
ATOM 2224 C CA . LEU B 1 144 ? 26.009 33.081 33.395 1.00 16.14 144 LEU B CA 1
ATOM 2225 C C . LEU B 1 144 ? 26.116 34.092 34.549 1.00 17.40 144 LEU B C 1
ATOM 2226 O O . LEU B 1 144 ? 25.230 34.948 34.722 1.00 21.17 144 LEU B O 1
ATOM 2231 N N . ARG B 1 145 ? 27.114 33.959 35.411 1.00 15.81 145 ARG B N 1
ATOM 2232 C CA . ARG B 1 145 ? 27.276 34.889 36.513 1.00 16.18 145 ARG B CA 1
ATOM 2233 C C . ARG B 1 145 ? 28.609 35.544 36.382 1.00 15.37 145 ARG B C 1
ATOM 2234 O O . ARG B 1 145 ? 29.564 34.909 35.968 1.00 16.22 145 ARG B O 1
ATOM 2242 N N . LEU B 1 146 ? 28.709 36.796 36.811 1.00 14.24 146 LEU B N 1
ATOM 2243 C CA . LEU B 1 146 ? 29.973 37.497 36.736 1.00 12.25 146 LEU B CA 1
ATOM 2244 C C . LEU B 1 146 ? 30.979 36.895 37.763 1.00 14.18 146 LEU B C 1
ATOM 2245 O O . LEU B 1 146 ? 30.603 36.573 38.914 1.00 14.99 146 LEU B O 1
ATOM 2250 N N . CYS B 1 147 ? 32.217 36.644 37.302 1.00 9.30 147 CYS B N 1
ATOM 2251 C CA . CYS B 1 147 ? 33.246 36.090 38.174 1.00 11.75 147 CYS B CA 1
ATOM 2252 C C . CYS B 1 147 ? 33.850 37.244 38.976 1.00 11.48 147 CYS B C 1
ATOM 2253 O O . CYS B 1 147 ? 33.589 38.411 38.680 1.00 15.00 147 CYS B O 1
ATOM 2256 N N . SER B 1 148 ? 34.630 36.951 40.013 1.00 16.38 148 SER B N 1
ATOM 2257 C CA . SER B 1 148 ? 35.209 38.005 40.843 1.00 19.07 148 SER B CA 1
ATOM 2258 C C . SER B 1 148 ? 36.682 38.163 40.551 1.00 21.28 148 SER B C 1
ATOM 2259 O O . SER B 1 148 ? 37.293 37.269 39.993 1.00 20.56 148 SER B O 1
ATOM 2262 N N . HIS B 1 149 ? 37.223 39.349 40.760 1.00 24.50 149 HIS B N 1
ATOM 2263 C CA . HIS B 1 149 ? 38.660 39.560 40.544 1.00 27.32 149 HIS B CA 1
ATOM 2264 C C . HIS B 1 149 ? 39.110 40.666 41.463 1.00 31.16 149 HIS B C 1
ATOM 2265 O O . HIS B 1 149 ? 38.226 41.237 42.159 1.00 31.47 149 HIS B O 1
#

B-factor: mean 23.94, std 17.79, range [2.47, 139.59]

InterPro domains:
  IPR000026 Guanine-specific ribonuclease N1-like [PF00545] (51-174)
  IPR004025 Fungal ribotoxin [PR01704] (64-84)
  IPR004025 Fungal ribotoxin [PR01704] (117-130)
  IPR004025 Fungal ribotoxin [PR01704] (134-147)
  IPR004025 Fungal ribotoxin [PR01704] (147-159)
  IPR004025 Fungal ribotoxin [PR01704] (163-176)
  IPR016191 Ribonuclease/ribotoxin [SSF53933] (29-175)
  IPR048269 Ribonuclease ribotoxin, alpha-sarcin type [PIRSF037430] (1-176)

Radius of gyration: 22.74 Å; Cα contacts (8 Å, |Δi|>4): 654; chains: 2; bounding box: 47×67×54 Å

Secondary structure (DSSP, 8-state):
-EEEEEEE---EEEEEEEHHHHHHHHHHS-S-SS-STT--SEEE-TTB-TTSPBPTT--PPP-S-HHHHSPPB--TTS--TT-BEEEEEE--TT-PPP-TT--SSPPP--SEEEEEEETT--EEEEEEESBTTSS-EEEPB-/-EEEEEEEE--EEEEEEEEHHHHHHHHHHS-S-SS-SSS--SEEE-TTB-TTSPBPTT--PPP-SSHHHHSPPB--TTS--TT-BEEEEEE--TT-----TT--SSPPP--SEEEEEEETT--EEEEEEEEETTEEEEEE-B-

Solvent-accessible surface area: 15352 Å² total; per-residue (Å²): 88,83,11,41,2,97,1,66,69,225,154,103,93,168,20,88,5,40,12,72,93,1,22,65,2,1,107,136,4,40,74,18,25,27,106,27,28,2,54,20,0,57,48,15,45,15,0,29,37,21,96,17,112,87,77,201,80,127,123,41,31,127,21,17,51,88,87,2,48,156,56,9,76,22,34,169,58,1,115,24,194,94,13,39,8,15,0,10,4,0,3,28,68,99,15,62,64,6,113,62,93,24,147,159,117,68,34,101,17,10,19,0,0,0,0,0,9,40,61,108,42,51,15,4,0,0,0,4,14,60,130,28,47,126,53,78,31,110,72,8,76,114,89,76,10,27,1,50,2,44,50,167,142,96,103,71,176,26,100,7,37,37,73,107,1,53,45,3,2,103,116,4,42,76,29,25,34,114,24,36,1,49,20,0,56,53,20,48,14,1,36,39,22,111,18,123,69,76,198,78,134,124,47,35,161,27,61,89,85,69,3,51,97,67,14,85,22,32,179,66,4,128,24,139,48,7,62,7,11,0,10,4,0,3,28,70,106,14,70,65,5,137,60,80,23,137,177,124,66,48,96,14,9,23,0,3,0,0,0,8,37,40,57,42,47,12,5,0,0,0,2,26,49,104,22,57,114,34,100,37,97,78,10,70,152

Foldseek 3Di:
DKWWAWAAECDIDIFIADPVLQLVQLVVFDQFAQPAQQRPWHFDQQQHDQCQHRHPPGHGDDQPDCLQPGGWHADPGRDDPPTKGKIWAAAHRVSDHQPRRDHVPHPDSWFKIFIAMPPPGHTRAMWGDHYIRDDDIGGTGD/DKWWDWEAEPHDTDIFIADPVLQLVLLVPFDQFALPAQLRPWHFDQQQHDQCQHHDPPGDGDDQPDDLAPRGWHADDGSDDPPTKGKIWGQAHRVSDHAPRRDHVPHPDSWFKIFIAMPPPGHTRAMWGAHYTNHDDTGGTGD

Organism: Aspergillus restrictus (NCBI:txid5064)

Sequence (285 aa):
ATWTCINQQLEDKRLLYSQAKAESNSHHAPLSDGKTGSSYPHWFTNGYDGNGKLIKGRTPIKFGKADCDRPPKHSQNGMGKDDHYLLEFPTFPDGHDYKFDSKKPKENPGPARVIYTYPNKVFCGIVAHQRGNQGDLRLCSHATWTCINQQLWEDKRLLYSQAKAESNSHHAPLSDGKTGSSYPHWFTNGYDGNGKLIKGRTPIKFGKADCDRPPKHSQNGMGKDDHYLLEFPTFPDGHDYKFDSKKPKENPGPARVIYTYPNKVFCGIVAHQRGNQGDLRLCSH

CATH classification: 3.10.450.30